Protein AF-A0A966UY37-F1 (afdb_monomer)

Secondary structure (DSSP, 8-state):
---EEEE-TTSPEEEE----HHHHHHHHH-SSPPEEETTTTEEEE-GGGHHHHHHHHGGGSEEPHHHHHHHHHHHS--PPPPPHHHHHHHHTTTSPPTTS----HHHHHHHHHHHTSSS----PPTTS-HHHHHHHHHHHHHHHH-PPEEEE--HHHHHHHHHHHHHTT--EEEEBTTB--

Solvent-accessible surface area (backbone atoms only — not comparable to full-atom values): 10685 Å² total; per-residue (Å²): 125,70,42,32,37,34,64,37,100,84,63,26,37,31,40,36,53,67,96,45,74,68,61,54,53,50,56,70,66,32,55,64,73,53,47,80,40,75,94,78,59,26,38,39,26,54,56,85,18,47,69,47,45,42,74,70,45,40,94,76,33,49,69,36,68,73,36,48,53,55,52,50,56,72,72,48,74,76,73,84,74,70,58,51,70,56,38,51,58,61,34,46,60,85,52,69,40,87,80,70,49,65,67,51,75,66,36,43,51,47,23,52,58,50,59,70,45,98,73,83,84,88,81,72,65,89,88,71,48,64,69,57,28,52,50,43,36,48,49,13,41,39,75,70,62,78,50,86,48,77,46,76,40,59,69,92,46,48,70,56,54,52,52,56,28,52,53,69,76,47,75,73,49,80,36,30,76,90,54,70,132

Nearest PDB structures (foldseek):
  3oiy-assembly1_A  TM=6.637E-01  e=7.774E-01  Thermotoga maritima
  3p4x-assembly1_A  TM=4.244E-01  e=6.464E-01  Thermotoga maritima

Mean predicted aligned error: 6.09 Å

Sequence (181 aa):
MRCLLRLGATGQIEVVSPFDAVTQAQLRAVRPRGQWFTRRRCWQFPFEAAPALLAAVGARFSLEPDLAEWLAWLEQPLPPLPPHRDLVAAAEVHQVLPDGRSLLAHQRVGVRWLLARRGAVLADAMGLGKTLTALMAARAMVRLADCRIVVIAPVGLHAHWQREAAALGLSLELHSWAKLP

Radius of gyration: 22.0 Å; Cα contacts (8 Å, |Δi|>4): 228; chains: 1; bounding box: 51×32×61 Å

pLDDT: mean 92.47, std 6.07, range [62.06, 97.94]

Structure (mmCIF, N/CA/C/O backbone):
data_AF-A0A966UY37-F1
#
_entry.id   AF-A0A966UY37-F1
#
loop_
_atom_site.group_PDB
_atom_site.id
_atom_site.type_symbol
_atom_site.label_atom_id
_atom_site.label_alt_id
_atom_site.label_comp_id
_atom_site.label_asym_id
_atom_site.label_entity_id
_atom_site.label_seq_id
_atom_site.pdbx_PDB_ins_code
_atom_site.Cartn_x
_atom_site.Cartn_y
_atom_site.Cartn_z
_atom_site.occupancy
_atom_site.B_iso_or_equiv
_atom_site.auth_seq_id
_atom_site.auth_comp_id
_atom_site.auth_asym_id
_atom_site.auth_atom_id
_atom_site.pdbx_PDB_model_num
ATOM 1 N N . MET A 1 1 ? 30.479 -1.240 -24.210 1.00 62.06 1 MET A N 1
ATOM 2 C CA . MET A 1 1 ? 29.219 -0.798 -23.563 1.00 62.06 1 MET A CA 1
ATOM 3 C C . MET A 1 1 ? 28.420 -2.040 -23.216 1.00 62.06 1 MET A C 1
ATOM 5 O O . MET A 1 1 ? 28.370 -2.934 -24.049 1.00 62.06 1 MET A O 1
ATOM 9 N N . ARG A 1 2 ? 27.876 -2.136 -21.999 1.00 83.44 2 ARG A N 1
ATOM 10 C CA . ARG A 1 2 ? 27.094 -3.303 -21.560 1.00 83.44 2 ARG A CA 1
ATOM 11 C C . ARG A 1 2 ? 25.612 -3.089 -21.878 1.00 83.44 2 ARG A C 1
ATOM 13 O O . ARG A 1 2 ? 25.135 -1.963 -21.767 1.00 83.44 2 ARG A O 1
ATOM 20 N N . CYS A 1 3 ? 24.930 -4.154 -22.284 1.00 92.62 3 CYS A N 1
ATOM 21 C CA . CYS A 1 3 ? 23.479 -4.183 -22.434 1.00 92.62 3 CYS A CA 1
ATOM 22 C C . CYS A 1 3 ? 22.854 -4.412 -21.054 1.00 92.62 3 CYS A C 1
ATOM 24 O O . CYS A 1 3 ? 23.108 -5.452 -20.446 1.00 92.62 3 CYS A O 1
ATOM 26 N N . LEU A 1 4 ? 22.081 -3.451 -20.551 1.00 94.75 4 LEU A N 1
ATOM 27 C CA . LEU A 1 4 ? 21.449 -3.544 -19.232 1.00 94.75 4 LEU A CA 1
ATOM 28 C C . LEU A 1 4 ? 20.022 -2.992 -19.231 1.00 94.75 4 LEU A C 1
ATOM 30 O O . LEU A 1 4 ? 19.702 -2.073 -19.992 1.00 94.75 4 LEU A O 1
ATOM 34 N N . LEU A 1 5 ? 19.192 -3.548 -18.351 1.00 95.81 5 LEU A N 1
ATOM 35 C CA . LEU A 1 5 ? 17.911 -2.979 -17.945 1.00 95.81 5 LEU A CA 1
ATOM 36 C C . LEU A 1 5 ? 18.021 -2.528 -16.491 1.00 95.81 5 LEU A C 1
ATOM 38 O O . LEU A 1 5 ? 18.539 -3.262 -15.649 1.00 95.81 5 LEU A O 1
ATOM 42 N N . ARG A 1 6 ? 17.484 -1.348 -16.193 1.00 95.12 6 ARG A N 1
ATOM 43 C CA . ARG A 1 6 ? 17.443 -0.805 -14.833 1.00 95.12 6 ARG A CA 1
ATOM 44 C C . ARG A 1 6 ? 16.188 0.006 -14.572 1.00 95.12 6 ARG A C 1
ATOM 46 O O . ARG A 1 6 ? 15.512 0.423 -15.513 1.00 95.12 6 ARG A O 1
ATOM 53 N N . LEU A 1 7 ? 15.907 0.270 -13.303 1.00 94.31 7 LEU A N 1
ATOM 54 C CA . LEU A 1 7 ? 14.820 1.153 -12.904 1.00 94.31 7 LEU A CA 1
ATOM 55 C C . LEU A 1 7 ? 15.305 2.612 -12.915 1.00 94.31 7 LEU A C 1
ATOM 57 O O . LEU A 1 7 ? 16.296 2.970 -12.284 1.00 94.31 7 LEU A O 1
ATOM 61 N N . GLY A 1 8 ? 14.630 3.465 -13.677 1.00 90.50 8 GLY A N 1
ATOM 62 C CA . GLY A 1 8 ? 14.875 4.902 -13.696 1.00 90.50 8 GLY A CA 1
ATOM 63 C C . GLY A 1 8 ? 14.243 5.601 -12.490 1.00 90.50 8 GLY A C 1
ATOM 64 O O . GLY A 1 8 ? 13.287 5.111 -11.898 1.00 90.50 8 GLY A O 1
ATOM 65 N N . ALA A 1 9 ? 14.711 6.813 -12.179 1.00 85.56 9 ALA A N 1
ATOM 66 C CA . ALA A 1 9 ? 14.213 7.612 -11.048 1.00 85.56 9 ALA A CA 1
ATOM 67 C C . ALA A 1 9 ? 12.710 7.959 -11.122 1.00 85.56 9 ALA A C 1
ATOM 69 O O . ALA A 1 9 ? 12.113 8.366 -10.133 1.00 85.56 9 ALA A O 1
ATOM 70 N N . THR A 1 10 ? 12.100 7.826 -12.301 1.00 85.62 10 THR A N 1
ATOM 71 C CA . THR A 1 10 ? 10.666 8.042 -12.541 1.00 85.62 10 THR A CA 1
ATOM 72 C C . THR A 1 10 ? 9.841 6.751 -12.468 1.00 85.62 10 THR A C 1
ATOM 74 O O . THR A 1 10 ? 8.658 6.775 -12.798 1.00 85.62 10 THR A O 1
ATOM 77 N N . GLY A 1 11 ? 10.451 5.616 -12.105 1.00 88.19 11 GLY A N 1
ATOM 78 C CA . GLY A 1 11 ? 9.816 4.292 -12.111 1.00 88.19 11 GLY A CA 1
ATOM 79 C C . GLY A 1 11 ? 9.688 3.659 -13.503 1.00 88.19 11 GLY A C 1
ATOM 80 O O . GLY A 1 11 ? 9.065 2.614 -13.658 1.00 88.19 11 GLY A O 1
ATOM 81 N N . GLN A 1 12 ? 10.260 4.283 -14.537 1.00 94.50 12 GLN A N 1
ATOM 82 C CA . GLN A 1 12 ? 10.326 3.718 -15.887 1.00 94.50 12 GLN A CA 1
ATOM 83 C C . GLN A 1 12 ? 11.498 2.748 -16.021 1.00 94.50 12 GLN A C 1
ATOM 85 O O . GLN A 1 12 ? 12.540 2.935 -15.399 1.00 94.50 12 GLN A O 1
ATOM 90 N N . ILE A 1 13 ? 11.363 1.749 -16.888 1.00 95.94 13 ILE A N 1
ATOM 91 C CA . ILE A 1 13 ? 12.450 0.824 -17.206 1.00 95.94 13 ILE A CA 1
ATOM 92 C C . ILE A 1 13 ? 13.366 1.497 -18.224 1.00 95.94 13 ILE A C 1
ATOM 94 O O . ILE A 1 13 ? 12.940 1.832 -19.331 1.00 95.94 13 ILE A O 1
ATOM 98 N N . GLU A 1 14 ? 14.625 1.701 -17.849 1.00 96.06 14 GLU A N 1
ATOM 99 C CA . GLU A 1 14 ? 15.667 2.200 -18.737 1.00 96.06 14 GLU A CA 1
ATOM 100 C C . GLU A 1 14 ? 16.411 1.028 -19.381 1.00 96.06 14 GLU A C 1
ATOM 102 O O . GLU A 1 14 ? 16.957 0.170 -18.689 1.00 96.06 14 GLU A O 1
ATOM 107 N N . VAL A 1 15 ? 16.470 1.018 -20.712 1.00 96.19 15 VAL A N 1
ATOM 108 C CA . VAL A 1 15 ? 17.218 0.032 -21.500 1.00 96.19 15 VAL A CA 1
ATOM 109 C C . VAL A 1 15 ? 18.432 0.721 -22.110 1.00 96.19 15 VAL A C 1
ATOM 111 O O . VAL A 1 15 ? 18.298 1.584 -22.987 1.00 96.19 15 VAL A O 1
ATOM 114 N N . VAL A 1 16 ? 19.623 0.350 -21.644 1.00 94.56 16 VAL A N 1
ATOM 115 C CA . VAL A 1 16 ? 20.895 0.868 -22.158 1.00 94.56 16 VAL A CA 1
ATOM 116 C C . VAL A 1 16 ? 21.540 -0.210 -23.015 1.00 94.56 16 VAL A C 1
ATOM 118 O O . VAL A 1 16 ? 21.781 -1.324 -22.556 1.00 94.56 16 VAL A O 1
ATOM 121 N N . SER A 1 17 ? 21.837 0.123 -24.265 1.00 92.44 17 SER A N 1
ATOM 122 C CA . SER A 1 17 ? 22.560 -0.753 -25.182 1.00 92.44 17 SER A CA 1
ATOM 123 C C . SER A 1 17 ? 23.436 0.076 -26.122 1.00 92.44 17 SER A C 1
ATOM 125 O O . SER A 1 17 ? 23.099 1.227 -26.417 1.00 92.44 17 SER A O 1
ATOM 127 N N . PRO A 1 18 ? 24.530 -0.493 -26.659 1.00 89.12 18 PRO A N 1
ATOM 128 C CA . PRO A 1 18 ? 25.126 0.034 -27.880 1.00 89.12 18 PRO A CA 1
ATOM 129 C C . PRO A 1 18 ? 24.084 0.084 -29.010 1.00 89.12 18 PRO A C 1
ATOM 131 O O . PRO A 1 18 ? 23.047 -0.590 -28.958 1.00 89.12 18 PRO A O 1
ATOM 134 N N . PHE A 1 19 ? 24.359 0.879 -30.044 1.00 86.81 19 PHE A N 1
ATOM 135 C CA . PHE A 1 19 ? 23.528 0.853 -31.241 1.00 86.81 19 PHE A CA 1
ATOM 136 C C . PHE A 1 19 ? 23.690 -0.494 -31.956 1.00 86.81 19 PHE A C 1
ATOM 138 O O . PHE A 1 19 ? 24.798 -0.882 -32.312 1.00 86.81 19 PHE A O 1
ATOM 145 N N . ASP A 1 20 ? 22.569 -1.173 -32.172 1.00 89.25 20 ASP A N 1
ATOM 146 C CA . ASP A 1 20 ? 22.447 -2.395 -32.960 1.00 89.25 20 ASP A CA 1
ATOM 147 C C . ASP A 1 20 ? 21.073 -2.376 -33.639 1.00 89.25 20 ASP A C 1
ATOM 149 O O . ASP A 1 20 ? 20.051 -2.253 -32.962 1.00 89.25 20 ASP A O 1
ATOM 153 N N . ALA A 1 21 ? 21.035 -2.468 -34.969 1.00 90.38 21 ALA A N 1
ATOM 154 C CA . ALA A 1 21 ? 19.806 -2.287 -35.740 1.00 90.38 21 ALA A CA 1
ATOM 155 C C . ALA A 1 21 ? 18.711 -3.290 -35.341 1.00 90.38 21 ALA A C 1
ATOM 157 O O . ALA A 1 21 ? 17.541 -2.913 -35.248 1.00 90.38 21 ALA A O 1
ATOM 158 N N . VAL A 1 22 ? 19.092 -4.537 -35.038 1.00 91.88 22 VAL A N 1
ATOM 159 C CA . VAL A 1 22 ? 18.158 -5.593 -34.621 1.00 91.88 22 VAL A CA 1
ATOM 160 C C . VAL A 1 22 ? 17.550 -5.260 -33.262 1.00 91.88 22 VAL A C 1
ATOM 162 O O . VAL A 1 22 ? 16.329 -5.225 -33.117 1.00 91.88 22 VAL A O 1
ATOM 165 N N . THR A 1 23 ? 18.388 -4.924 -32.282 1.00 92.00 23 THR A N 1
ATOM 166 C CA . THR A 1 23 ? 17.943 -4.516 -30.945 1.00 92.00 23 THR A CA 1
ATOM 167 C C . THR A 1 23 ? 17.063 -3.267 -31.001 1.00 92.00 23 THR A C 1
ATOM 169 O O . THR A 1 23 ? 16.023 -3.217 -30.351 1.00 92.00 23 THR A O 1
ATOM 172 N N . GLN A 1 24 ? 17.413 -2.270 -31.819 1.00 92.75 24 GLN A N 1
ATOM 173 C CA . GLN A 1 24 ? 16.594 -1.066 -31.986 1.00 92.75 24 GLN A CA 1
ATOM 174 C C . GLN A 1 24 ? 15.224 -1.382 -32.606 1.00 92.75 24 GLN A C 1
ATOM 176 O O . GLN A 1 24 ? 14.219 -0.810 -32.183 1.00 92.75 24 GLN A O 1
ATOM 181 N N . ALA A 1 25 ? 15.159 -2.295 -33.579 1.00 93.31 25 ALA A N 1
ATOM 182 C CA . ALA A 1 25 ? 13.897 -2.741 -34.165 1.00 93.31 25 ALA A CA 1
ATOM 183 C C . ALA A 1 25 ? 13.026 -3.488 -33.140 1.00 93.31 25 ALA A C 1
ATOM 185 O O . ALA A 1 25 ? 11.836 -3.195 -33.018 1.00 93.31 25 ALA A O 1
ATOM 186 N N . GLN A 1 26 ? 13.627 -4.383 -32.348 1.00 94.38 26 GLN A N 1
ATOM 187 C CA . GLN A 1 26 ? 12.942 -5.108 -31.274 1.00 94.38 26 GLN A CA 1
ATOM 188 C C . GLN A 1 26 ? 12.384 -4.155 -30.211 1.00 94.38 26 GLN A C 1
ATOM 190 O O . GLN A 1 26 ? 11.206 -4.237 -29.875 1.00 94.38 26 GLN A O 1
ATOM 195 N N . LEU A 1 27 ? 13.180 -3.188 -29.744 1.00 94.94 27 LEU A N 1
ATOM 196 C CA . LEU A 1 27 ? 12.733 -2.195 -28.760 1.00 94.94 27 LEU A CA 1
ATOM 197 C C . LEU A 1 27 ? 11.594 -1.315 -29.299 1.00 94.94 27 LEU A C 1
ATOM 199 O O . LEU A 1 27 ? 10.645 -1.020 -28.578 1.00 94.94 27 LEU A O 1
ATOM 203 N N . ARG A 1 28 ? 11.614 -0.953 -30.588 1.00 94.81 28 ARG A N 1
ATOM 204 C CA . ARG A 1 28 ? 10.500 -0.227 -31.231 1.00 94.81 28 ARG A CA 1
ATOM 205 C C . ARG A 1 28 ? 9.221 -1.065 -31.348 1.00 94.81 28 ARG A C 1
ATOM 207 O O . ARG A 1 28 ? 8.124 -0.498 -31.428 1.00 94.81 28 ARG A O 1
ATOM 214 N N . ALA A 1 29 ? 9.335 -2.392 -31.374 1.00 95.69 29 ALA A N 1
ATOM 215 C CA . ALA A 1 29 ? 8.200 -3.308 -31.465 1.00 95.69 29 ALA A CA 1
ATOM 216 C C . ALA A 1 29 ? 7.495 -3.532 -30.114 1.00 95.69 29 ALA A C 1
ATOM 218 O O . ALA A 1 29 ? 6.292 -3.786 -30.107 1.00 95.69 29 ALA A O 1
ATOM 219 N N . VAL A 1 30 ? 8.197 -3.361 -28.989 1.00 96.69 30 VAL A N 1
ATOM 220 C CA . VAL A 1 30 ? 7.655 -3.544 -27.630 1.00 96.69 30 VAL A CA 1
ATOM 221 C C . VAL A 1 30 ? 6.439 -2.646 -27.365 1.00 96.69 30 VAL A C 1
ATOM 223 O O . VAL A 1 30 ? 6.364 -1.497 -27.825 1.00 96.69 30 VAL A O 1
ATOM 226 N N . ARG A 1 31 ? 5.461 -3.186 -26.625 1.00 95.88 31 ARG A N 1
ATOM 227 C CA . ARG A 1 31 ? 4.245 -2.489 -26.188 1.00 95.88 31 ARG A CA 1
ATOM 228 C C . ARG A 1 31 ? 4.026 -2.665 -24.672 1.00 95.88 31 ARG A C 1
ATOM 230 O O . ARG A 1 31 ? 4.252 -3.774 -24.197 1.00 95.88 31 ARG A O 1
ATOM 237 N N . PRO A 1 32 ? 3.553 -1.628 -23.946 1.00 96.12 32 PRO A N 1
ATOM 238 C CA . PRO A 1 32 ? 3.362 -0.241 -24.396 1.00 96.12 32 PRO A CA 1
ATOM 239 C C . PRO A 1 32 ? 4.647 0.417 -24.934 1.00 96.12 32 PRO A C 1
ATOM 241 O O . PRO A 1 32 ? 5.757 -0.023 -24.640 1.00 96.12 32 PRO A O 1
ATOM 244 N N . ARG A 1 33 ? 4.499 1.411 -25.824 1.00 95.56 33 ARG A N 1
ATOM 245 C CA . ARG A 1 33 ? 5.640 1.995 -26.555 1.00 95.56 33 ARG A CA 1
ATOM 246 C C . ARG A 1 33 ? 6.596 2.707 -25.598 1.00 95.56 33 ARG A C 1
ATOM 248 O O . ARG A 1 33 ? 6.161 3.503 -24.772 1.00 95.56 33 ARG A O 1
ATOM 255 N N . GLY A 1 34 ? 7.891 2.465 -25.779 1.00 93.81 34 GLY A N 1
ATOM 256 C CA . GLY A 1 34 ? 8.946 3.241 -25.137 1.00 93.81 34 GLY A CA 1
ATOM 257 C C . GLY A 1 34 ? 9.299 4.505 -25.915 1.00 93.81 34 GLY A C 1
ATOM 258 O O . GLY A 1 34 ? 8.963 4.656 -27.092 1.00 93.81 34 GLY A O 1
ATOM 259 N N . GLN A 1 35 ? 10.022 5.398 -25.251 1.00 95.06 35 GLN A N 1
ATOM 260 C CA . GLN A 1 35 ? 10.565 6.632 -25.807 1.00 95.06 35 GLN A CA 1
ATOM 261 C C . GLN A 1 35 ? 12.093 6.622 -25.740 1.00 95.06 35 GLN A C 1
ATOM 263 O O . GLN A 1 35 ? 12.682 6.099 -24.795 1.00 95.06 35 GLN A O 1
ATOM 268 N N . TRP A 1 36 ? 12.751 7.215 -26.732 1.00 94.56 36 TRP A N 1
ATOM 269 C CA . TRP A 1 36 ? 14.197 7.418 -26.681 1.00 94.56 36 TRP A CA 1
ATOM 270 C C . TRP A 1 36 ? 14.527 8.647 -25.832 1.00 94.56 36 TRP A C 1
ATOM 272 O O . TRP A 1 36 ? 14.058 9.749 -26.119 1.00 94.56 36 TRP A O 1
ATOM 282 N N . PHE A 1 37 ? 15.370 8.479 -24.814 1.00 92.25 37 PHE A N 1
ATOM 283 C CA . PHE A 1 37 ? 15.810 9.556 -23.938 1.00 92.25 37 PHE A CA 1
ATOM 284 C C . PHE A 1 37 ? 17.242 9.991 -24.267 1.00 92.25 37 PHE A C 1
ATOM 286 O O . PHE A 1 37 ? 18.230 9.468 -23.747 1.00 92.25 37 PHE A O 1
ATOM 293 N N . THR A 1 38 ? 17.359 11.010 -25.123 1.00 89.44 38 THR A N 1
ATOM 294 C CA . THR A 1 38 ? 18.637 11.471 -25.695 1.00 89.44 38 THR A CA 1
ATOM 295 C C . THR A 1 38 ? 19.681 11.865 -24.648 1.00 89.44 38 THR A C 1
ATOM 297 O O . THR A 1 38 ? 20.859 11.570 -24.836 1.00 89.44 38 THR A O 1
ATOM 300 N N . ARG A 1 39 ? 19.274 12.482 -23.526 1.00 87.88 39 ARG A N 1
ATOM 301 C CA . ARG A 1 39 ? 20.204 12.937 -22.471 1.00 87.88 39 ARG A CA 1
ATOM 302 C C . ARG A 1 39 ? 20.980 11.787 -21.825 1.00 87.88 39 ARG A C 1
ATOM 304 O O . ARG A 1 39 ? 22.150 11.960 -21.507 1.00 87.88 39 ARG A O 1
ATOM 311 N N . ARG A 1 40 ? 20.343 10.624 -21.646 1.00 84.25 40 ARG A N 1
ATOM 312 C CA . ARG A 1 40 ? 20.967 9.411 -21.084 1.00 84.25 40 ARG A CA 1
ATOM 313 C C . ARG A 1 40 ? 21.328 8.371 -22.146 1.00 84.25 40 ARG A C 1
ATOM 315 O O . ARG A 1 40 ? 21.916 7.352 -21.805 1.00 84.25 40 ARG A O 1
ATOM 322 N N . ARG A 1 41 ? 21.009 8.644 -23.419 1.00 90.69 41 ARG A N 1
ATOM 323 C CA . ARG A 1 41 ? 21.217 7.746 -24.568 1.00 90.69 41 ARG A CA 1
ATOM 324 C C . ARG A 1 41 ? 20.657 6.341 -24.310 1.00 90.69 41 ARG A C 1
ATOM 326 O O . ARG A 1 41 ? 21.331 5.344 -24.553 1.00 90.69 41 ARG A O 1
ATOM 333 N N . CYS A 1 42 ? 19.435 6.277 -23.794 1.00 94.00 42 CYS A N 1
ATOM 334 C CA . CYS A 1 42 ? 18.755 5.029 -23.469 1.00 94.00 42 CYS A CA 1
ATOM 335 C C . CYS A 1 42 ? 17.294 5.068 -23.916 1.00 94.00 42 CYS A C 1
ATOM 337 O O . CYS A 1 42 ? 16.730 6.140 -24.144 1.00 94.00 42 CYS A O 1
ATOM 339 N N . TRP A 1 43 ? 16.673 3.897 -24.028 1.00 95.88 43 TRP A N 1
ATOM 340 C CA . TRP A 1 43 ? 15.220 3.816 -24.132 1.00 95.88 43 TRP A CA 1
ATOM 341 C C . TRP A 1 43 ? 14.590 3.841 -22.744 1.00 95.88 43 TRP A C 1
ATOM 343 O O . TRP A 1 43 ? 15.136 3.265 -21.810 1.00 95.88 43 TRP A O 1
ATOM 353 N N . GLN A 1 44 ? 13.426 4.469 -22.633 1.00 96.75 44 GLN A N 1
ATOM 354 C CA . GLN A 1 44 ? 12.585 4.475 -21.445 1.00 96.75 44 GLN A CA 1
ATOM 355 C C . GLN A 1 44 ? 11.235 3.857 -21.777 1.00 96.75 44 GLN A C 1
ATOM 35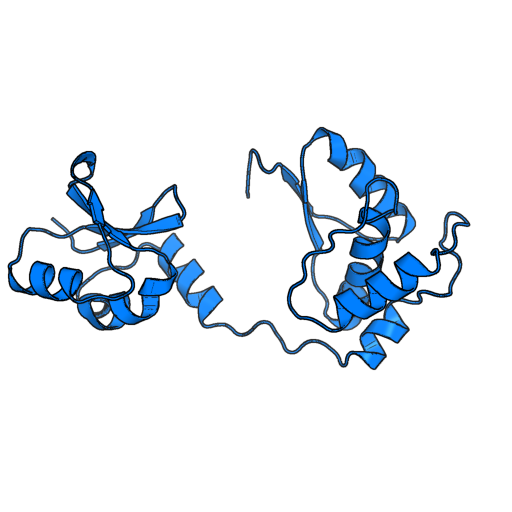7 O O . GLN A 1 44 ? 10.574 4.281 -22.724 1.00 96.75 44 GLN A O 1
ATOM 362 N N . PHE A 1 45 ? 10.817 2.877 -20.988 1.00 96.88 45 PHE A N 1
ATOM 363 C CA . PHE A 1 45 ? 9.531 2.208 -21.129 1.00 96.88 45 PHE A CA 1
ATOM 364 C C . PHE A 1 45 ? 8.717 2.327 -19.839 1.00 96.88 45 PHE A C 1
ATOM 366 O O . PHE A 1 45 ? 9.298 2.345 -18.750 1.00 96.88 45 PHE A O 1
ATOM 373 N N . PRO A 1 46 ? 7.377 2.384 -19.924 1.00 95.81 46 PRO A N 1
ATOM 374 C CA . PRO A 1 46 ? 6.549 2.219 -18.737 1.00 95.81 46 PRO A CA 1
ATOM 375 C C . PRO A 1 46 ? 6.784 0.833 -18.129 1.00 95.81 46 PRO A C 1
ATOM 377 O O . PRO A 1 46 ? 7.036 -0.131 -18.852 1.00 95.81 46 PRO A O 1
ATOM 380 N N . PHE A 1 47 ? 6.673 0.733 -16.805 1.00 92.75 47 PHE A N 1
ATOM 381 C CA . PHE A 1 47 ? 6.926 -0.513 -16.080 1.00 92.75 47 PHE A CA 1
ATOM 382 C C . PHE A 1 47 ? 6.008 -1.666 -16.532 1.00 92.75 47 PHE A C 1
ATOM 384 O O . PHE A 1 47 ? 6.442 -2.808 -16.599 1.00 92.75 47 PHE A O 1
ATOM 391 N N . GLU A 1 48 ? 4.783 -1.359 -16.973 1.00 92.88 48 GLU A N 1
ATOM 392 C CA . GLU A 1 48 ? 3.843 -2.311 -17.593 1.00 92.88 48 GLU A CA 1
ATOM 393 C C . GLU A 1 48 ? 4.439 -3.069 -18.794 1.00 92.88 48 GLU A C 1
ATOM 395 O O . GLU A 1 48 ? 4.090 -4.220 -19.042 1.00 92.88 48 GLU A O 1
ATOM 400 N N . ALA A 1 49 ? 5.372 -2.456 -19.533 1.00 95.06 49 ALA A N 1
ATOM 401 C CA . ALA A 1 49 ? 6.032 -3.099 -20.667 1.00 95.06 49 ALA A CA 1
ATOM 402 C C . ALA A 1 49 ? 7.041 -4.183 -20.247 1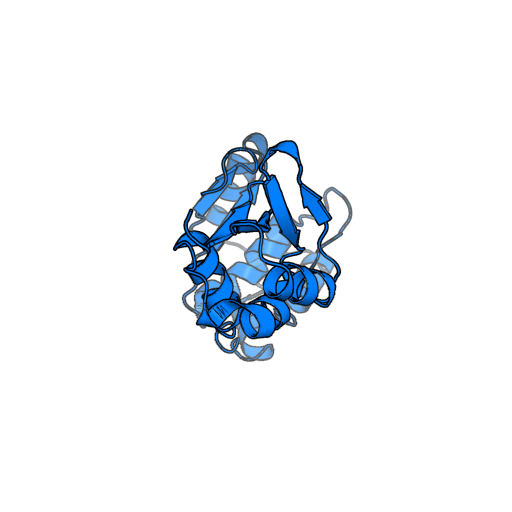.00 95.06 49 ALA A C 1
ATOM 404 O O . ALA A 1 49 ? 7.609 -4.835 -21.124 1.00 95.06 49 ALA A O 1
ATOM 405 N N . ALA A 1 50 ? 7.286 -4.376 -18.944 1.00 93.50 50 ALA A N 1
ATOM 406 C CA . ALA A 1 50 ? 8.270 -5.317 -18.415 1.00 93.50 50 ALA A CA 1
ATOM 407 C C . ALA A 1 50 ? 8.200 -6.717 -19.050 1.00 93.50 50 ALA A C 1
ATOM 409 O O . ALA A 1 50 ? 9.229 -7.155 -19.567 1.00 93.50 50 ALA A O 1
ATOM 410 N N . PRO A 1 51 ? 7.042 -7.408 -19.120 1.00 93.06 51 PRO A N 1
ATOM 411 C CA . PRO A 1 51 ? 7.006 -8.766 -19.664 1.00 93.06 51 PRO A CA 1
ATOM 412 C C . PRO A 1 51 ? 7.402 -8.805 -21.146 1.00 93.06 51 PRO A C 1
ATOM 414 O O . PRO A 1 51 ? 8.189 -9.651 -21.570 1.00 93.06 51 PRO A O 1
ATOM 417 N N . ALA A 1 52 ? 6.916 -7.840 -21.934 1.00 95.06 52 ALA A N 1
ATOM 418 C CA . ALA A 1 52 ? 7.238 -7.729 -23.355 1.00 95.06 52 ALA A CA 1
ATOM 419 C C . ALA A 1 52 ? 8.714 -7.360 -23.590 1.00 95.06 52 ALA A C 1
ATOM 421 O O . ALA A 1 52 ? 9.336 -7.863 -24.526 1.00 95.06 52 ALA A O 1
ATOM 422 N N . LEU A 1 53 ? 9.293 -6.512 -22.733 1.00 94.88 53 LEU A N 1
ATOM 423 C CA . LEU A 1 53 ? 10.718 -6.175 -22.761 1.00 94.88 53 LEU A CA 1
ATOM 424 C C . LEU A 1 53 ? 11.589 -7.388 -22.457 1.00 94.88 53 LEU A C 1
ATOM 426 O O . LEU A 1 53 ? 12.527 -7.668 -23.203 1.00 94.88 53 LEU A O 1
ATOM 430 N N . LEU A 1 54 ? 11.277 -8.119 -21.387 1.00 93.62 54 LEU A N 1
ATOM 431 C CA . LEU A 1 54 ? 12.025 -9.309 -20.990 1.00 93.62 54 LEU A CA 1
ATOM 432 C C . LEU A 1 54 ? 11.962 -10.386 -22.078 1.00 93.62 54 LEU A C 1
ATOM 434 O O . LEU A 1 54 ? 12.993 -10.961 -22.417 1.00 93.62 54 LEU A O 1
ATOM 438 N N . ALA A 1 55 ? 10.803 -10.581 -22.710 1.00 94.06 55 ALA A N 1
ATOM 439 C CA . ALA A 1 55 ? 10.672 -11.484 -23.851 1.00 94.06 55 ALA A CA 1
ATOM 440 C C . ALA A 1 55 ? 11.504 -11.032 -25.069 1.00 94.06 55 ALA A C 1
ATOM 442 O O . ALA A 1 55 ? 12.112 -11.857 -25.748 1.00 94.06 55 ALA A O 1
ATOM 443 N N . ALA A 1 56 ? 11.557 -9.725 -25.351 1.00 94.06 56 ALA A N 1
ATOM 444 C CA . ALA A 1 56 ? 12.259 -9.191 -26.519 1.00 94.06 56 ALA A CA 1
ATOM 445 C C . ALA A 1 56 ? 13.790 -9.154 -26.355 1.00 94.06 56 ALA A C 1
ATOM 447 O O . ALA A 1 56 ? 14.533 -9.381 -27.317 1.00 94.06 56 ALA A O 1
ATOM 448 N N . VAL A 1 57 ? 14.282 -8.809 -25.161 1.00 93.50 57 VAL A N 1
ATOM 449 C CA . VAL A 1 57 ? 15.710 -8.529 -24.936 1.00 93.50 57 VAL A CA 1
ATOM 450 C C . VAL A 1 57 ? 16.298 -9.152 -23.666 1.00 93.50 57 VAL A C 1
ATOM 452 O O . VAL A 1 57 ? 17.521 -9.183 -23.542 1.00 93.50 57 VAL A O 1
ATOM 455 N N . GLY A 1 58 ? 15.485 -9.698 -22.759 1.00 87.88 58 GLY A N 1
ATOM 456 C CA . GLY A 1 58 ? 15.911 -10.150 -21.426 1.00 87.88 58 GLY A CA 1
ATOM 457 C C . GLY A 1 58 ? 17.023 -11.201 -21.433 1.00 87.88 58 GLY A C 1
ATOM 458 O O . GLY A 1 58 ? 17.936 -11.118 -20.623 1.00 87.88 58 GLY A O 1
ATOM 459 N N . ALA A 1 59 ? 17.041 -12.119 -22.404 1.00 90.88 59 ALA A N 1
ATOM 460 C CA . ALA A 1 59 ? 18.096 -13.137 -22.510 1.00 90.88 59 ALA A CA 1
ATOM 461 C C . ALA A 1 59 ? 19.497 -12.571 -22.824 1.00 90.88 59 ALA A C 1
ATOM 463 O O . ALA A 1 59 ? 20.500 -13.248 -22.618 1.00 90.88 59 ALA A O 1
ATOM 464 N N . ARG A 1 60 ? 19.583 -11.345 -23.363 1.00 92.19 60 ARG A N 1
ATOM 465 C CA . ARG A 1 60 ? 20.845 -10.720 -23.806 1.00 92.19 60 ARG A CA 1
ATOM 466 C C . ARG A 1 60 ? 21.298 -9.566 -22.917 1.00 92.19 60 ARG A C 1
ATOM 468 O O . ARG A 1 60 ? 22.380 -9.022 -23.137 1.00 92.19 60 ARG A O 1
ATOM 475 N N . PHE A 1 61 ? 20.464 -9.139 -21.979 1.00 94.25 61 PHE A N 1
ATOM 476 C CA . PHE A 1 61 ? 20.712 -7.954 -21.176 1.00 94.25 61 PHE A CA 1
ATOM 477 C C . PHE A 1 61 ? 20.775 -8.323 -19.699 1.00 94.25 61 PHE A C 1
ATOM 479 O O . PHE A 1 61 ? 19.963 -9.100 -19.207 1.00 94.25 61 PHE A O 1
ATOM 486 N N . SER A 1 62 ? 21.715 -7.721 -18.976 1.00 94.31 62 SER A N 1
ATOM 487 C CA . SER A 1 62 ? 21.777 -7.865 -17.523 1.00 94.31 62 SER A CA 1
ATOM 488 C C . SER A 1 62 ? 20.706 -7.006 -16.851 1.00 94.31 62 SER A C 1
ATOM 490 O O . SER A 1 62 ? 20.528 -5.842 -17.208 1.00 94.31 62 SER A O 1
ATOM 492 N N . LEU A 1 63 ? 20.014 -7.566 -15.865 1.00 94.62 63 LEU A N 1
ATOM 493 C CA . LEU A 1 63 ? 19.082 -6.835 -15.010 1.00 94.62 63 LEU A CA 1
ATOM 494 C C . LEU A 1 63 ? 19.845 -6.253 -13.821 1.00 94.62 63 LEU A C 1
ATOM 496 O O . LEU A 1 63 ? 20.559 -6.984 -13.133 1.00 94.62 63 LEU A O 1
ATOM 500 N N . GLU A 1 64 ? 19.714 -4.950 -13.582 1.00 95.12 64 GLU A N 1
ATOM 501 C CA . GLU A 1 64 ? 20.188 -4.367 -12.325 1.00 95.12 64 GLU A CA 1
ATOM 502 C C . GLU A 1 64 ? 19.350 -4.894 -11.140 1.00 95.12 64 GLU A C 1
ATOM 504 O O . GLU A 1 64 ? 18.148 -5.129 -11.318 1.00 95.12 64 GLU A O 1
ATOM 509 N N . PRO A 1 65 ? 19.958 -5.081 -9.948 1.00 93.31 65 PRO A N 1
ATOM 510 C CA . PRO A 1 65 ? 19.304 -5.718 -8.801 1.00 93.31 65 PRO A CA 1
ATOM 511 C C . PRO A 1 65 ? 17.950 -5.104 -8.437 1.00 93.31 65 PRO A C 1
ATOM 513 O O . PRO A 1 65 ? 16.975 -5.838 -8.308 1.00 93.31 65 PRO A O 1
ATOM 516 N N . ASP A 1 66 ? 17.868 -3.774 -8.379 1.00 91.00 66 ASP A N 1
ATOM 517 C CA . ASP A 1 66 ? 16.642 -3.053 -8.024 1.00 91.00 66 ASP A CA 1
ATOM 518 C C . ASP A 1 66 ? 15.489 -3.393 -8.981 1.00 91.00 66 ASP A C 1
ATOM 520 O O . ASP A 1 66 ? 14.362 -3.644 -8.563 1.00 91.00 66 ASP A O 1
ATOM 524 N N . LEU A 1 67 ? 15.761 -3.450 -10.290 1.00 93.25 67 LEU A N 1
ATOM 525 C CA . LEU A 1 67 ? 14.740 -3.822 -11.268 1.00 93.25 67 LEU A CA 1
ATOM 526 C C . LEU A 1 67 ? 14.355 -5.299 -11.134 1.00 93.25 67 LEU A C 1
ATOM 528 O O . LEU A 1 67 ? 13.178 -5.629 -11.250 1.00 93.25 67 LEU A O 1
ATOM 532 N N . ALA A 1 68 ? 15.327 -6.183 -10.900 1.00 91.75 68 ALA A N 1
ATOM 533 C CA . ALA A 1 68 ? 15.063 -7.607 -10.719 1.00 91.75 68 ALA A CA 1
ATOM 534 C C . ALA A 1 68 ? 14.151 -7.873 -9.509 1.00 91.75 68 ALA A C 1
ATOM 536 O O . ALA A 1 68 ? 13.228 -8.678 -9.616 1.00 91.75 68 ALA A O 1
ATOM 537 N N . GLU A 1 69 ? 14.357 -7.165 -8.396 1.00 89.69 69 GLU A N 1
ATOM 538 C CA . GLU A 1 69 ? 13.508 -7.258 -7.203 1.00 89.69 69 GLU A CA 1
ATOM 539 C C . GLU A 1 69 ? 12.067 -6.823 -7.499 1.00 89.69 69 GLU A C 1
ATOM 541 O O . GLU A 1 69 ? 11.119 -7.553 -7.210 1.00 89.69 69 GLU A O 1
ATOM 546 N N . TRP A 1 70 ? 11.895 -5.687 -8.178 1.00 89.00 70 TRP A N 1
ATOM 547 C CA . TRP A 1 70 ? 10.576 -5.202 -8.589 1.00 89.00 70 TRP A CA 1
ATOM 548 C C . TRP A 1 70 ? 9.839 -6.170 -9.524 1.00 89.00 70 TRP A C 1
ATOM 550 O O . TRP A 1 70 ? 8.627 -6.351 -9.399 1.00 89.00 70 TRP A O 1
ATOM 560 N N . LEU A 1 71 ? 10.549 -6.798 -10.463 1.00 90.12 71 LEU A N 1
ATOM 561 C CA . LEU A 1 71 ? 9.973 -7.812 -11.350 1.00 90.12 71 LEU A CA 1
ATOM 562 C C . LEU A 1 71 ? 9.580 -9.074 -10.576 1.00 90.12 71 LEU A C 1
ATOM 564 O O . LEU A 1 71 ? 8.486 -9.596 -10.780 1.00 90.12 71 LEU A O 1
ATOM 568 N N . ALA A 1 72 ? 10.420 -9.516 -9.639 1.00 87.81 72 ALA A N 1
ATOM 569 C CA . ALA A 1 72 ? 10.099 -10.643 -8.772 1.00 87.81 72 ALA A CA 1
ATOM 570 C C . ALA A 1 72 ? 8.841 -10.368 -7.930 1.00 87.81 72 ALA A C 1
ATOM 572 O O . ALA A 1 72 ? 8.001 -11.252 -7.785 1.00 87.81 72 ALA A O 1
ATOM 573 N N . TRP A 1 73 ? 8.655 -9.143 -7.429 1.00 83.50 73 TRP A N 1
ATOM 574 C CA . TRP A 1 73 ? 7.431 -8.759 -6.717 1.00 83.50 73 TRP A CA 1
ATOM 575 C C . TRP A 1 73 ? 6.179 -8.749 -7.597 1.00 83.50 73 TRP A C 1
ATOM 577 O O . TRP A 1 73 ? 5.097 -9.029 -7.089 1.00 83.50 73 TRP A O 1
ATOM 587 N N . LEU A 1 74 ? 6.293 -8.456 -8.897 1.00 80.00 74 LEU A N 1
ATOM 588 C CA . LEU A 1 74 ? 5.159 -8.590 -9.820 1.00 80.00 74 LEU A CA 1
ATOM 589 C C . LEU A 1 74 ? 4.751 -10.050 -10.028 1.00 80.00 74 LEU A C 1
ATOM 591 O O . LEU A 1 74 ? 3.566 -10.345 -10.182 1.00 80.00 74 LEU A O 1
ATOM 595 N N . GLU A 1 75 ? 5.733 -10.947 -10.077 1.00 77.25 75 GLU A N 1
ATOM 596 C CA . GLU A 1 75 ? 5.512 -12.374 -10.314 1.00 77.25 75 GLU A CA 1
ATOM 597 C C . GLU A 1 75 ? 5.074 -13.118 -9.046 1.00 77.25 75 GLU A C 1
ATOM 599 O O . GLU A 1 75 ? 4.425 -14.162 -9.137 1.00 77.25 75 GLU A O 1
ATOM 604 N N . GLN A 1 76 ? 5.378 -12.579 -7.861 1.00 73.44 76 GLN A N 1
ATOM 605 C CA . GLN A 1 76 ? 4.947 -13.139 -6.585 1.00 73.44 76 GLN A CA 1
ATOM 606 C C . GLN A 1 76 ? 3.500 -12.732 -6.276 1.00 73.44 76 GLN A C 1
ATOM 608 O O . GLN A 1 76 ? 3.234 -11.568 -5.959 1.00 73.44 76 GLN A O 1
ATOM 613 N N . PRO A 1 77 ? 2.529 -13.666 -6.303 1.00 68.38 77 PRO A N 1
ATOM 614 C CA . PRO A 1 77 ? 1.191 -13.337 -5.851 1.00 68.38 77 PRO A CA 1
ATOM 615 C C . PRO A 1 77 ? 1.255 -12.970 -4.368 1.00 68.38 77 PRO A C 1
ATOM 617 O O . PRO A 1 77 ? 1.824 -13.712 -3.566 1.00 68.38 77 PRO A O 1
ATOM 620 N N . LEU A 1 78 ? 0.618 -11.852 -3.993 1.00 69.75 78 LEU A N 1
ATOM 621 C CA . LEU A 1 78 ? 0.322 -11.577 -2.586 1.00 69.75 78 LEU A CA 1
ATOM 622 C C . LEU A 1 78 ? -0.244 -12.857 -1.956 1.00 69.75 78 LEU A C 1
ATOM 624 O O . LEU A 1 78 ? -1.121 -13.475 -2.591 1.00 69.75 78 LEU A O 1
ATOM 628 N N . PRO A 1 79 ? 0.219 -13.239 -0.748 1.00 76.19 79 PRO A N 1
ATOM 629 C CA . PRO A 1 79 ? -0.263 -14.439 -0.085 1.00 76.19 79 PRO A CA 1
ATOM 630 C C . PRO A 1 79 ? -1.796 -14.428 -0.059 1.00 76.19 79 PRO A C 1
ATOM 632 O O . PRO A 1 79 ? -2.406 -13.348 -0.018 1.00 76.19 79 PRO A O 1
ATOM 635 N N . PRO A 1 80 ? -2.445 -15.602 -0.154 1.00 81.25 80 PRO A N 1
ATOM 636 C CA . PRO A 1 80 ? -3.895 -15.657 -0.131 1.00 81.25 80 PRO A CA 1
ATOM 637 C C . PRO A 1 80 ? -4.392 -14.953 1.131 1.00 81.25 80 PRO A C 1
ATOM 639 O O . PRO A 1 80 ? -3.963 -15.264 2.240 1.00 81.25 80 PRO A O 1
ATOM 642 N N . LEU A 1 81 ? -5.274 -13.971 0.944 1.00 85.56 81 LEU A N 1
ATOM 643 C CA . LEU A 1 81 ? -5.880 -13.281 2.071 1.00 85.56 81 LEU A CA 1
ATOM 644 C C . LEU A 1 81 ? -6.727 -14.281 2.868 1.00 85.56 81 LEU A C 1
ATOM 646 O O . LEU A 1 81 ? -7.392 -15.125 2.251 1.00 85.56 81 LEU A O 1
ATOM 650 N N . PRO A 1 82 ? -6.763 -14.167 4.207 1.00 92.12 82 PRO A N 1
ATOM 651 C CA . PRO A 1 82 ? -7.723 -14.913 5.004 1.00 92.12 82 PRO A CA 1
ATOM 652 C C . PRO A 1 82 ? -9.156 -14.668 4.496 1.00 92.12 82 PRO A C 1
ATOM 654 O O . PRO A 1 82 ? -9.437 -13.601 3.932 1.00 92.12 82 PRO A O 1
ATOM 657 N N . PRO A 1 83 ? -10.087 -15.623 4.676 1.00 94.25 83 PRO A N 1
ATOM 658 C CA . PRO A 1 83 ? -11.461 -15.458 4.219 1.00 94.25 83 PRO A CA 1
ATOM 659 C C . PRO A 1 83 ? -12.084 -14.156 4.738 1.00 94.25 83 PRO A C 1
ATOM 661 O O . PRO A 1 83 ? -11.945 -13.807 5.910 1.00 94.25 83 PRO A O 1
ATOM 664 N N . HIS A 1 84 ? -12.822 -13.448 3.876 1.00 94.88 84 HIS A N 1
ATOM 665 C CA . HIS A 1 84 ? -13.400 -12.132 4.201 1.00 94.88 84 HIS A CA 1
ATOM 666 C C . HIS A 1 84 ? -14.206 -12.131 5.503 1.00 94.88 84 HIS A C 1
ATOM 668 O O . HIS A 1 84 ? -14.080 -11.211 6.309 1.00 94.88 84 HIS A O 1
ATOM 674 N N . ARG A 1 85 ? -14.996 -13.184 5.737 1.00 95.75 85 ARG A N 1
ATOM 675 C CA . ARG A 1 85 ? -15.794 -13.332 6.961 1.00 95.75 85 ARG A CA 1
ATOM 676 C C . ARG A 1 85 ? -14.920 -13.340 8.225 1.00 95.75 85 ARG A C 1
ATOM 678 O O . ARG A 1 85 ? -15.296 -12.727 9.220 1.00 95.75 85 ARG A O 1
ATOM 685 N N . ASP A 1 86 ? -13.754 -13.983 8.159 1.00 96.81 86 ASP A N 1
ATOM 686 C CA . ASP A 1 86 ? -12.842 -14.142 9.290 1.00 96.81 86 ASP A CA 1
ATOM 687 C C . ASP A 1 86 ? -12.136 -12.806 9.554 1.00 96.81 86 ASP A C 1
ATOM 689 O O . ASP A 1 86 ? -12.064 -12.356 10.695 1.00 96.81 86 ASP A O 1
ATOM 693 N N . LEU A 1 87 ? -11.737 -12.096 8.489 1.00 95.75 87 LEU A N 1
ATOM 694 C CA . LEU A 1 87 ? -11.215 -10.728 8.576 1.00 95.75 87 LEU A CA 1
ATOM 695 C C . LEU A 1 87 ? -12.225 -9.762 9.209 1.00 95.75 87 LEU A C 1
ATOM 697 O O . LEU A 1 87 ? -11.868 -8.981 10.088 1.00 95.75 87 LEU A O 1
ATOM 701 N N . VAL A 1 88 ? -13.494 -9.803 8.794 1.00 95.75 88 VAL A N 1
ATOM 702 C CA . VAL A 1 88 ? -14.539 -8.932 9.361 1.00 95.75 88 VAL A CA 1
ATOM 703 C C . VAL A 1 88 ? -14.790 -9.248 10.835 1.00 95.75 88 VAL A C 1
ATOM 705 O O . VAL A 1 88 ? -14.967 -8.318 11.625 1.00 95.75 88 VAL A O 1
ATOM 708 N N . ALA A 1 89 ? -14.774 -10.527 11.217 1.00 96.00 89 ALA A N 1
ATOM 709 C CA . ALA A 1 89 ? -14.886 -10.937 12.613 1.00 96.00 89 ALA A CA 1
ATOM 710 C C . ALA A 1 89 ? -13.688 -10.435 13.438 1.00 96.00 89 ALA A C 1
ATOM 712 O O . ALA A 1 89 ? -13.881 -9.768 14.453 1.00 96.00 89 ALA A O 1
ATOM 713 N N . ALA A 1 90 ? -12.462 -10.651 12.952 1.00 95.62 90 ALA A N 1
ATOM 714 C CA . ALA A 1 90 ? -11.229 -10.217 13.610 1.00 95.62 90 ALA A CA 1
ATOM 715 C C . ALA A 1 90 ? -11.062 -8.691 13.674 1.00 95.62 90 ALA A C 1
ATOM 717 O O . ALA A 1 90 ? -10.315 -8.188 14.517 1.00 95.62 90 ALA A O 1
ATOM 718 N N . ALA A 1 91 ? -11.751 -7.939 12.810 1.00 94.38 91 ALA A N 1
ATOM 719 C CA . ALA A 1 91 ? -11.789 -6.484 12.874 1.00 94.38 91 ALA A CA 1
ATOM 720 C C . ALA A 1 91 ? -12.578 -5.968 14.086 1.00 94.38 91 ALA A C 1
ATOM 722 O O . ALA A 1 91 ? -12.331 -4.841 14.506 1.00 94.38 91 ALA A O 1
ATOM 723 N N . GLU A 1 92 ? -13.506 -6.752 14.650 1.00 94.38 92 GLU A N 1
ATOM 724 C CA . GLU A 1 92 ? -14.289 -6.400 15.847 1.00 94.38 92 GLU A CA 1
ATOM 725 C C . GLU A 1 92 ? -14.960 -5.014 15.754 1.00 94.38 92 GLU A C 1
ATOM 727 O O . GLU A 1 92 ? -14.969 -4.231 16.700 1.00 94.38 92 GLU A O 1
ATOM 732 N N . VAL A 1 93 ? -15.535 -4.682 14.592 1.00 94.62 93 VAL A N 1
ATOM 733 C CA . VAL A 1 93 ? -16.019 -3.320 14.265 1.00 94.62 93 VAL A CA 1
ATOM 734 C C . VAL A 1 93 ? -17.175 -2.801 15.136 1.00 94.62 93 VAL A C 1
ATOM 736 O O . VAL A 1 93 ? -17.587 -1.652 14.985 1.00 94.62 93 VAL A O 1
ATOM 739 N N . HIS A 1 94 ? -17.727 -3.646 16.006 1.00 95.19 94 HIS A N 1
ATOM 740 C CA . HIS A 1 94 ? -18.807 -3.315 16.936 1.00 95.19 94 HIS A CA 1
ATOM 741 C C . HIS A 1 94 ? -18.336 -3.170 18.390 1.00 95.19 94 HIS A C 1
ATOM 743 O O . HIS A 1 94 ? -19.137 -2.771 19.231 1.00 95.19 94 HIS A O 1
ATOM 749 N N . GLN A 1 95 ? -17.073 -3.484 18.694 1.00 93.00 95 GLN A N 1
ATOM 750 C CA . GLN A 1 95 ? -16.530 -3.334 20.042 1.00 93.00 95 GLN A CA 1
ATOM 751 C C . GLN A 1 95 ? -16.145 -1.880 20.331 1.00 93.00 95 GLN A C 1
ATOM 753 O O . GLN A 1 95 ? -15.761 -1.126 19.432 1.00 93.00 95 GLN A O 1
ATOM 758 N N . VAL A 1 96 ? -16.236 -1.507 21.608 1.00 94.25 96 VAL A N 1
ATOM 759 C CA . VAL A 1 96 ? -15.702 -0.241 22.117 1.00 94.25 96 VAL A CA 1
ATOM 760 C C . VAL A 1 96 ? -14.177 -0.335 22.122 1.00 94.25 96 VAL A C 1
ATOM 762 O O . VAL A 1 96 ? -13.608 -1.331 22.565 1.00 94.25 96 VAL A O 1
ATOM 765 N N . LEU A 1 97 ? -13.517 0.686 21.588 1.00 92.56 97 LEU A N 1
ATOM 766 C CA . LEU A 1 97 ? -12.065 0.777 21.553 1.00 92.56 97 LEU A CA 1
ATOM 767 C C . LEU A 1 97 ? -11.503 1.023 22.967 1.00 92.56 97 LEU A C 1
ATOM 769 O O . LEU A 1 97 ? -12.208 1.574 23.813 1.00 92.56 97 LEU A O 1
ATOM 773 N N . PRO A 1 98 ? -10.231 0.673 23.234 1.00 88.88 98 PRO A N 1
ATOM 774 C CA . PRO A 1 98 ? -9.583 0.900 24.532 1.00 88.88 98 PRO A CA 1
ATOM 775 C C . PRO A 1 98 ? -9.648 2.343 25.052 1.00 88.88 98 PRO A C 1
ATOM 777 O O . PRO A 1 98 ? -9.615 2.568 26.257 1.00 88.88 98 PRO A O 1
ATOM 780 N N . ASP A 1 99 ? -9.758 3.321 24.155 1.00 89.12 99 ASP A N 1
ATOM 781 C CA . ASP A 1 99 ? -9.897 4.742 24.485 1.00 89.12 99 ASP A CA 1
ATOM 782 C C . ASP A 1 99 ? -11.358 5.198 24.688 1.00 89.12 99 ASP A C 1
ATOM 784 O O . ASP A 1 99 ? -11.634 6.393 24.789 1.00 89.12 99 ASP A O 1
ATOM 788 N N . GLY A 1 100 ? -12.306 4.257 24.727 1.00 92.94 100 GLY A N 1
ATOM 789 C CA . GLY A 1 100 ? -13.734 4.495 24.937 1.00 92.94 100 GLY A CA 1
ATOM 790 C C . GLY A 1 100 ? -14.521 4.862 23.676 1.00 92.94 100 GLY A C 1
ATOM 791 O O . GLY A 1 100 ? -15.748 4.971 23.735 1.00 92.94 100 GLY A O 1
ATOM 792 N N . ARG A 1 101 ? -13.871 5.041 22.517 1.00 94.44 101 ARG A N 1
ATOM 793 C CA . ARG A 1 101 ? -14.574 5.374 21.268 1.00 94.44 101 ARG A CA 1
ATOM 794 C C . ARG A 1 101 ? -15.294 4.157 20.691 1.00 94.44 101 ARG A C 1
ATOM 796 O O . ARG A 1 101 ? -14.854 3.021 20.818 1.00 94.44 101 ARG A O 1
ATOM 803 N N . SER A 1 102 ? -16.389 4.401 19.979 1.00 96.06 102 SER A N 1
ATOM 804 C CA . SER A 1 102 ? -17.052 3.400 19.134 1.00 96.06 102 SER A CA 1
ATOM 805 C C . SER A 1 102 ? -16.986 3.836 17.677 1.00 96.06 102 SER A C 1
ATOM 807 O O . SER A 1 102 ? -17.131 5.023 17.381 1.00 96.06 102 SER A O 1
ATOM 809 N N . LEU A 1 103 ? -16.803 2.887 16.754 1.00 96.94 103 LEU A N 1
ATOM 810 C CA . LEU A 1 103 ? -16.829 3.201 15.325 1.00 96.94 103 LEU A CA 1
ATOM 811 C C . LEU A 1 103 ? -18.198 3.750 14.922 1.00 96.94 103 LEU A C 1
ATOM 813 O O . LEU A 1 103 ? -19.235 3.212 15.313 1.00 96.94 103 LEU A O 1
ATOM 817 N N . LEU A 1 104 ? -18.203 4.759 14.056 1.00 97.12 104 LEU A N 1
ATOM 818 C CA . LEU A 1 104 ? -19.414 5.275 13.422 1.00 97.12 104 LEU A CA 1
ATOM 819 C C . LEU A 1 104 ? -19.940 4.293 12.363 1.00 97.12 104 LEU A C 1
ATOM 821 O O . LEU A 1 104 ? -19.210 3.439 11.855 1.00 97.12 104 LEU A O 1
ATOM 825 N N . ALA A 1 105 ? -21.220 4.409 12.000 1.00 97.44 105 ALA A N 1
ATOM 826 C CA . ALA A 1 105 ? -21.859 3.482 11.062 1.00 97.44 105 ALA A CA 1
ATOM 827 C C . ALA A 1 105 ? -21.143 3.414 9.703 1.00 97.44 105 ALA A C 1
ATOM 829 O O . ALA A 1 105 ? -20.899 2.316 9.197 1.00 97.44 105 ALA A O 1
ATOM 830 N N . HIS A 1 106 ? -20.744 4.565 9.151 1.00 97.31 106 HIS A N 1
ATOM 831 C CA . HIS A 1 106 ? -20.004 4.629 7.889 1.00 97.31 106 HIS A CA 1
ATOM 832 C C . HIS A 1 106 ? -18.602 4.030 8.010 1.00 97.31 106 HIS A C 1
ATOM 834 O O . HIS A 1 106 ? -18.164 3.348 7.092 1.00 97.31 106 HIS A O 1
ATOM 840 N N . GLN A 1 107 ? -17.932 4.185 9.157 1.00 97.88 107 GLN A N 1
ATOM 841 C CA . GLN A 1 107 ? -16.615 3.583 9.393 1.00 97.88 107 GLN A CA 1
ATOM 842 C C . GLN A 1 107 ? -16.709 2.058 9.410 1.00 97.88 107 GLN A C 1
ATOM 844 O O . GLN A 1 107 ? -15.902 1.389 8.773 1.00 97.88 107 GLN A O 1
ATOM 849 N N . ARG A 1 108 ? -17.737 1.486 10.055 1.00 97.94 108 ARG A N 1
ATOM 850 C CA . ARG A 1 108 ? -17.968 0.029 10.038 1.00 97.94 108 ARG A CA 1
ATOM 851 C C . ARG A 1 108 ? -18.182 -0.502 8.621 1.00 97.94 108 ARG A C 1
ATOM 853 O O . ARG A 1 108 ? -17.676 -1.568 8.276 1.00 97.94 108 ARG A O 1
ATOM 860 N N . VAL A 1 109 ? -18.935 0.232 7.798 1.00 97.56 109 VAL A N 1
ATOM 861 C CA . VAL A 1 109 ? -19.120 -0.101 6.376 1.00 97.56 109 VAL A CA 1
ATOM 862 C C . VAL A 1 109 ? -17.794 0.011 5.623 1.00 97.56 109 VAL A C 1
ATOM 864 O O . VAL A 1 109 ? -17.438 -0.924 4.910 1.00 97.56 109 VAL A O 1
ATOM 867 N N . GLY A 1 110 ? -17.039 1.090 5.840 1.00 97.81 110 GLY A N 1
ATOM 868 C CA . GLY A 1 110 ? -15.728 1.316 5.236 1.00 97.81 110 GLY A CA 1
ATOM 869 C C . GLY A 1 110 ? -14.735 0.198 5.549 1.00 97.81 110 GLY A C 1
ATOM 870 O O . GLY A 1 110 ? -14.128 -0.343 4.632 1.00 97.81 110 GLY A O 1
ATOM 871 N N . VAL A 1 111 ? -14.639 -0.237 6.810 1.00 97.94 111 VAL A N 1
ATOM 872 C CA . VAL A 1 111 ? -13.775 -1.361 7.214 1.00 97.94 111 VAL A CA 1
ATOM 873 C C . VAL A 1 111 ? -14.152 -2.639 6.463 1.00 97.94 111 VAL A C 1
ATOM 875 O O . VAL A 1 111 ? -13.294 -3.270 5.850 1.00 97.94 111 VAL A O 1
ATOM 878 N N . ARG A 1 112 ? -15.441 -3.005 6.443 1.00 97.06 112 ARG A N 1
ATOM 879 C CA . ARG A 1 112 ? -15.911 -4.199 5.715 1.00 97.06 112 ARG A CA 1
ATOM 880 C C . ARG A 1 112 ? -15.625 -4.120 4.217 1.00 97.06 112 ARG A C 1
ATOM 882 O O . ARG A 1 112 ? -15.306 -5.139 3.607 1.00 97.06 112 ARG A O 1
ATOM 889 N N . TRP A 1 113 ? -15.758 -2.928 3.637 1.00 96.75 113 TRP A N 1
ATOM 890 C CA . TRP A 1 113 ? -15.501 -2.674 2.223 1.00 96.75 113 TRP A CA 1
ATOM 891 C C . TRP A 1 113 ? -14.010 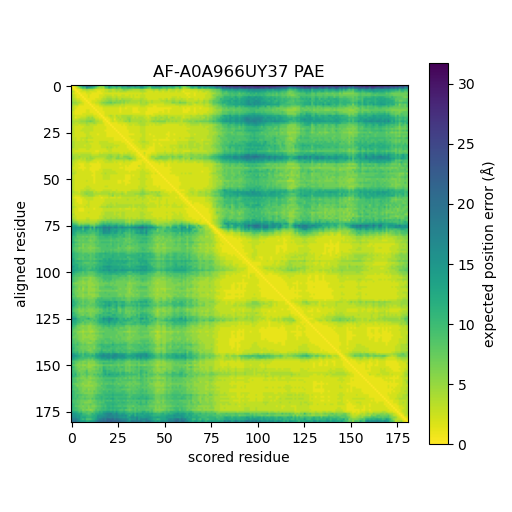-2.773 1.877 1.00 96.75 113 TRP A C 1
ATOM 893 O O . TRP A 1 113 ? -13.676 -3.361 0.846 1.00 96.75 113 TRP A O 1
ATOM 903 N N . LEU A 1 114 ? -13.127 -2.265 2.745 1.00 96.94 114 LEU A N 1
ATOM 904 C CA . LEU A 1 114 ? -11.674 -2.391 2.604 1.00 96.94 114 LEU A CA 1
ATOM 905 C C . LEU A 1 114 ? -11.233 -3.859 2.655 1.00 96.94 114 LEU A C 1
ATOM 907 O O . LEU A 1 114 ? -10.523 -4.311 1.764 1.00 96.94 114 LEU A O 1
ATOM 911 N N . LEU A 1 115 ? -11.716 -4.621 3.642 1.00 95.31 115 LEU A N 1
ATOM 912 C CA . LEU A 1 115 ? -11.333 -6.027 3.842 1.00 95.31 115 LEU A CA 1
ATOM 913 C C . LEU A 1 115 ? -11.796 -6.968 2.721 1.00 95.31 115 LEU A C 1
ATOM 915 O O . LEU A 1 115 ? -11.293 -8.080 2.603 1.00 95.31 115 LEU A O 1
ATOM 919 N N . ALA A 1 116 ? -12.756 -6.551 1.895 1.00 93.62 116 ALA A N 1
ATOM 920 C CA . ALA A 1 116 ? -13.251 -7.349 0.772 1.00 93.62 116 ALA A CA 1
ATOM 921 C C . ALA A 1 116 ? -12.341 -7.294 -0.473 1.00 93.62 116 ALA A C 1
ATOM 923 O O . ALA A 1 116 ? -12.683 -7.877 -1.502 1.00 93.62 116 ALA A O 1
ATOM 924 N N . ARG A 1 117 ? -11.233 -6.539 -0.438 1.00 90.62 117 ARG A N 1
ATOM 925 C CA . ARG A 1 117 ? -10.407 -6.218 -1.612 1.00 90.62 117 ARG A CA 1
ATOM 926 C C . ARG A 1 117 ? -8.919 -6.333 -1.290 1.00 90.62 117 ARG A C 1
ATOM 928 O O . ARG A 1 117 ? -8.503 -6.124 -0.160 1.00 90.62 117 ARG A O 1
ATOM 935 N N . ARG A 1 118 ? -8.107 -6.603 -2.319 1.00 86.69 118 ARG A N 1
ATOM 936 C CA . ARG A 1 118 ? -6.631 -6.606 -2.222 1.00 86.69 118 ARG A CA 1
ATOM 937 C C . ARG A 1 118 ? -6.017 -5.203 -2.268 1.00 86.69 118 ARG A C 1
ATOM 939 O O . ARG A 1 118 ? -4.903 -5.004 -1.808 1.00 86.69 118 ARG A O 1
ATOM 946 N N . GLY A 1 119 ? -6.744 -4.242 -2.829 1.00 90.62 119 GLY A N 1
ATOM 947 C CA . GLY A 1 119 ? -6.349 -2.843 -2.929 1.00 90.62 119 GLY A CA 1
ATOM 948 C C . GLY A 1 119 ? -7.589 -1.969 -3.053 1.00 90.62 119 GLY A C 1
ATOM 949 O O . GLY A 1 119 ? -8.599 -2.390 -3.625 1.00 90.62 119 GLY A O 1
ATOM 950 N N . ALA A 1 120 ? -7.540 -0.776 -2.466 1.00 93.88 120 ALA A N 1
ATOM 951 C CA . ALA A 1 120 ? -8.695 0.101 -2.374 1.00 93.88 120 ALA A CA 1
ATOM 952 C C . ALA A 1 120 ? -8.288 1.572 -2.241 1.00 93.88 120 ALA A C 1
ATOM 954 O O . ALA A 1 120 ? -7.275 1.896 -1.625 1.00 93.88 120 ALA A O 1
ATOM 955 N N . VAL A 1 121 ? -9.128 2.461 -2.774 1.00 96.81 121 VAL A N 1
ATOM 956 C CA . VAL A 1 121 ? -9.029 3.911 -2.572 1.00 96.81 121 VAL A CA 1
ATOM 957 C C . VAL A 1 121 ? -10.190 4.342 -1.682 1.00 96.81 121 VAL A C 1
ATOM 959 O O . VAL A 1 121 ? -11.342 4.312 -2.109 1.00 96.81 121 VAL A O 1
ATOM 962 N N . LEU A 1 122 ? -9.895 4.727 -0.438 1.00 95.69 122 LEU A N 1
ATOM 963 C CA . LEU A 1 122 ? -10.896 5.248 0.496 1.00 95.69 122 LEU A CA 1
ATOM 964 C C . LEU A 1 122 ? -11.002 6.772 0.359 1.00 95.69 122 LEU A C 1
ATOM 966 O O . LEU A 1 122 ? -10.228 7.517 0.961 1.00 95.69 122 LEU A O 1
ATOM 970 N N . ALA A 1 123 ? -11.978 7.228 -0.425 1.00 95.31 123 ALA A N 1
ATOM 971 C CA . ALA A 1 123 ? -12.184 8.639 -0.757 1.00 95.31 123 ALA A CA 1
ATOM 972 C C . ALA A 1 123 ? -13.329 9.304 0.037 1.00 95.31 123 ALA A C 1
ATOM 974 O O . ALA A 1 123 ? -14.023 10.176 -0.481 1.00 95.31 123 ALA A O 1
ATOM 975 N N . ASP A 1 124 ? -13.530 8.912 1.299 1.00 95.19 124 ASP A N 1
ATOM 976 C CA . ASP A 1 124 ? -14.500 9.569 2.184 1.00 95.19 124 ASP A CA 1
ATOM 977 C C . ASP A 1 124 ? -14.170 11.062 2.367 1.00 95.19 124 ASP A C 1
ATOM 979 O O . ASP A 1 124 ? -12.998 11.467 2.378 1.00 95.19 124 ASP A O 1
ATOM 983 N N . ALA A 1 125 ? -15.196 11.883 2.605 1.00 95.88 125 ALA A N 1
ATOM 984 C CA . ALA A 1 125 ? -15.041 13.308 2.885 1.00 95.88 125 ALA A CA 1
ATOM 985 C C . ALA A 1 125 ? -14.077 13.597 4.059 1.00 95.88 125 ALA A C 1
ATOM 987 O O . ALA A 1 125 ? -13.758 12.744 4.903 1.00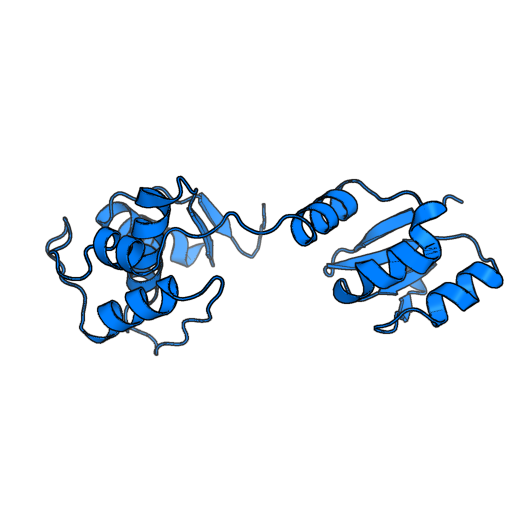 95.88 125 ALA A O 1
ATOM 988 N N . MET A 1 126 ? -13.551 14.824 4.101 1.00 93.31 126 MET A N 1
ATOM 989 C CA . MET A 1 126 ? -12.687 15.272 5.194 1.00 93.31 126 MET A CA 1
ATOM 990 C C . MET A 1 126 ? -13.435 15.195 6.536 1.00 93.31 126 MET A C 1
ATOM 992 O O . MET A 1 126 ? -14.625 15.472 6.603 1.00 93.31 126 MET A O 1
ATOM 996 N N . GLY A 1 127 ? -12.742 14.782 7.602 1.00 93.06 127 GLY A N 1
ATOM 997 C CA . GLY A 1 127 ? -13.328 14.663 8.943 1.00 93.06 127 GLY A CA 1
ATOM 998 C C . GLY A 1 127 ? -14.069 13.351 9.235 1.00 93.06 127 GLY A C 1
ATOM 999 O O . GLY A 1 127 ? -14.349 13.073 10.393 1.00 93.06 127 GLY A O 1
ATOM 1000 N N . LEU A 1 128 ? -14.302 12.477 8.246 1.00 95.69 128 LEU A N 1
ATOM 1001 C CA . LEU A 1 128 ? -15.016 11.203 8.460 1.00 95.69 128 LEU A CA 1
ATOM 1002 C C . LEU A 1 128 ? -14.183 10.087 9.129 1.00 95.69 128 LEU A C 1
ATOM 1004 O O . LEU A 1 128 ? -14.662 8.963 9.286 1.00 95.69 128 LEU A O 1
ATOM 1008 N N . GLY A 1 129 ? -12.952 10.385 9.554 1.00 95.44 129 GLY A N 1
ATOM 1009 C CA . GLY A 1 129 ? -12.097 9.447 10.289 1.00 95.44 129 GLY A CA 1
ATOM 1010 C C . GLY A 1 129 ? -11.481 8.339 9.427 1.00 95.44 129 GLY A C 1
ATOM 1011 O O . GLY A 1 129 ? -11.380 7.203 9.878 1.00 95.44 129 GLY A O 1
ATOM 1012 N N . LYS A 1 130 ? -11.044 8.666 8.201 1.00 97.50 130 LYS A N 1
ATOM 1013 C CA . LYS A 1 130 ? -10.393 7.721 7.269 1.00 97.50 130 LYS A CA 1
ATOM 1014 C C . LYS A 1 130 ? -9.210 6.968 7.884 1.00 97.50 130 LYS A C 1
ATOM 1016 O O . LYS A 1 130 ? -9.074 5.775 7.639 1.00 97.50 130 LYS A O 1
ATOM 1021 N N . THR A 1 131 ? -8.389 7.651 8.686 1.00 97.06 131 THR A N 1
ATOM 1022 C CA . THR A 1 131 ? -7.245 7.055 9.396 1.00 97.06 131 THR A CA 1
ATOM 1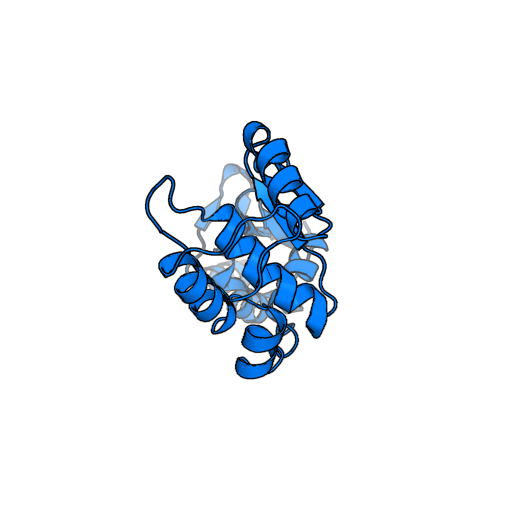023 C C . THR A 1 131 ? -7.693 5.888 10.271 1.00 97.06 131 THR A C 1
ATOM 1025 O O . THR A 1 131 ? -7.180 4.781 10.137 1.00 97.06 131 THR A O 1
ATOM 1028 N N . LEU A 1 132 ? -8.710 6.114 11.110 1.00 96.75 132 LEU A N 1
ATOM 1029 C CA . LEU A 1 132 ? -9.266 5.089 11.987 1.00 96.75 132 LEU A CA 1
ATOM 1030 C C . LEU A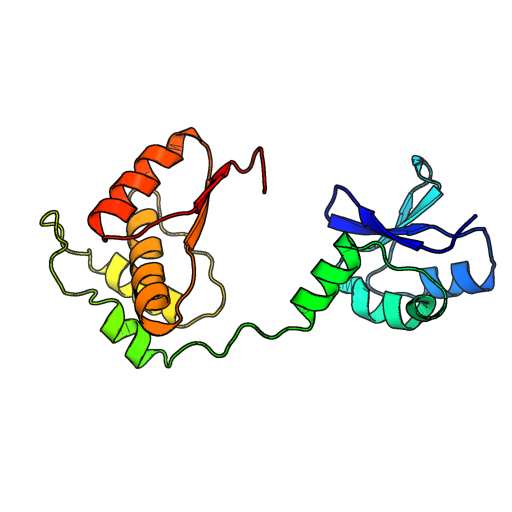 1 132 ? -9.885 3.942 11.177 1.00 96.75 132 LEU A C 1
ATOM 1032 O O . LEU A 1 132 ? -9.605 2.781 11.457 1.00 96.75 132 LEU A O 1
ATOM 1036 N N . THR A 1 133 ? -10.668 4.248 10.135 1.00 97.81 133 THR A N 1
ATOM 1037 C CA . THR A 1 133 ? -11.250 3.233 9.236 1.00 97.81 133 THR A CA 1
ATOM 1038 C C . THR A 1 133 ? -10.173 2.342 8.607 1.00 97.81 133 THR A C 1
ATOM 1040 O O . THR A 1 133 ? -10.315 1.120 8.591 1.00 97.81 133 THR A O 1
ATOM 1043 N N . ALA A 1 134 ? -9.080 2.930 8.114 1.00 97.56 134 ALA A N 1
ATOM 1044 C CA . ALA A 1 134 ? -7.982 2.188 7.503 1.00 97.56 134 ALA A CA 1
ATOM 1045 C C . ALA A 1 134 ? -7.238 1.315 8.525 1.00 97.56 134 ALA A C 1
ATOM 1047 O O . ALA A 1 134 ? -7.019 0.130 8.276 1.00 97.56 134 ALA A O 1
ATOM 1048 N N . LEU A 1 135 ? -6.906 1.864 9.698 1.00 97.25 135 LEU A N 1
ATOM 1049 C CA . LEU A 1 135 ? -6.208 1.119 10.749 1.00 97.25 135 LEU A CA 1
ATOM 1050 C C . LEU A 1 135 ? -7.059 -0.012 11.337 1.00 97.25 135 LEU A C 1
ATOM 1052 O O . LEU A 1 135 ? -6.532 -1.064 11.682 1.00 97.25 135 LEU A O 1
ATOM 1056 N N . MET A 1 136 ? -8.379 0.155 11.391 1.00 97.12 136 MET A N 1
ATOM 1057 C CA . MET A 1 136 ? -9.299 -0.904 11.809 1.00 97.12 136 MET A CA 1
ATOM 1058 C C . MET A 1 136 ? -9.310 -2.093 10.843 1.00 97.12 136 MET A C 1
ATOM 1060 O O . MET A 1 136 ? -9.347 -3.239 11.289 1.00 97.12 136 MET A O 1
ATOM 1064 N N . ALA A 1 137 ? -9.226 -1.843 9.532 1.00 96.56 137 ALA A N 1
ATOM 1065 C CA . ALA A 1 137 ? -9.023 -2.911 8.554 1.00 96.56 137 ALA A CA 1
ATOM 1066 C C . ALA A 1 137 ? -7.623 -3.539 8.699 1.00 96.56 137 ALA A C 1
ATOM 1068 O O . ALA A 1 137 ? -7.491 -4.762 8.721 1.00 96.56 137 ALA A O 1
ATOM 1069 N N . ALA A 1 138 ? -6.584 -2.717 8.887 1.00 95.62 138 ALA A N 1
ATOM 1070 C CA . ALA A 1 138 ? -5.220 -3.200 9.095 1.00 95.62 138 ALA A CA 1
ATOM 1071 C C . ALA A 1 138 ? -5.090 -4.084 10.349 1.00 95.62 138 ALA A C 1
ATOM 1073 O O . ALA A 1 138 ? -4.382 -5.085 10.321 1.00 95.62 138 ALA A O 1
ATOM 1074 N N . ARG A 1 139 ? -5.827 -3.790 11.427 1.00 95.06 139 ARG A N 1
ATOM 1075 C CA . ARG A 1 139 ? -5.846 -4.612 12.646 1.00 95.06 139 ARG A CA 1
ATOM 1076 C C . ARG A 1 139 ? -6.264 -6.056 12.383 1.00 95.06 139 ARG A C 1
ATOM 1078 O O . ARG A 1 139 ? -5.656 -6.971 12.929 1.00 95.06 139 ARG A O 1
ATOM 1085 N N . ALA A 1 140 ? -7.283 -6.265 11.550 1.00 95.06 140 ALA A N 1
ATOM 1086 C CA . ALA A 1 140 ? -7.713 -7.611 11.176 1.00 95.06 140 ALA A CA 1
ATOM 1087 C C . ALA A 1 140 ? -6.624 -8.356 10.393 1.00 95.06 140 ALA A C 1
ATOM 1089 O O . ALA A 1 140 ? -6.389 -9.537 10.634 1.00 95.06 140 ALA A O 1
ATOM 1090 N N . MET A 1 141 ? -5.933 -7.641 9.501 1.00 93.38 141 MET A N 1
ATOM 1091 C CA . MET A 1 141 ? -4.817 -8.177 8.726 1.00 93.38 141 MET A CA 1
ATOM 1092 C C . MET A 1 141 ? -3.645 -8.585 9.624 1.00 93.38 141 MET A C 1
ATOM 1094 O O . MET A 1 141 ? -3.170 -9.707 9.510 1.00 93.38 141 MET A O 1
ATOM 1098 N N . VAL A 1 142 ? -3.236 -7.739 10.576 1.00 93.56 142 VAL A N 1
ATOM 1099 C CA . VAL A 1 142 ? -2.178 -8.079 11.547 1.00 93.56 142 VAL A CA 1
ATOM 1100 C C . VAL A 1 142 ? -2.534 -9.343 12.329 1.00 93.56 142 VAL A C 1
ATOM 1102 O O . VAL A 1 142 ? -1.703 -10.229 12.483 1.00 93.56 142 VAL A O 1
ATOM 1105 N N . ARG A 1 143 ? -3.787 -9.455 12.787 1.00 92.94 143 ARG A N 1
ATOM 1106 C CA . ARG A 1 143 ? -4.246 -10.588 13.604 1.00 92.94 143 ARG A CA 1
ATOM 1107 C C . ARG A 1 143 ? -4.311 -11.916 12.847 1.00 92.94 143 ARG A C 1
ATOM 1109 O O . ARG A 1 143 ? -4.131 -12.951 13.476 1.00 92.94 143 ARG A O 1
ATOM 1116 N N . LEU A 1 144 ? -4.623 -11.902 11.549 1.00 93.81 144 LEU A N 1
ATOM 1117 C CA . LEU A 1 144 ? -4.891 -13.127 10.779 1.00 93.81 144 LEU A CA 1
ATOM 1118 C C . LEU A 1 144 ? -3.868 -13.441 9.681 1.00 93.81 144 LEU A C 1
ATOM 1120 O O . LEU A 1 144 ? -3.903 -14.541 9.137 1.00 93.81 144 LEU A O 1
ATOM 1124 N N . ALA A 1 145 ? -2.997 -12.500 9.327 1.00 86.12 145 ALA A N 1
ATOM 1125 C CA . ALA A 1 145 ? -2.050 -12.641 8.222 1.00 86.12 145 ALA A CA 1
ATOM 1126 C C . ALA A 1 145 ? -0.600 -12.293 8.603 1.00 86.12 145 ALA A C 1
ATOM 1128 O O . ALA A 1 145 ? 0.231 -12.202 7.704 1.00 86.12 145 ALA A O 1
ATOM 1129 N N . ASP A 1 146 ? -0.313 -12.079 9.896 1.00 82.25 146 ASP A N 1
ATOM 1130 C CA . ASP A 1 146 ? 1.025 -11.789 10.443 1.00 82.25 146 ASP A CA 1
ATOM 1131 C C . ASP A 1 146 ? 1.818 -10.770 9.604 1.00 82.25 146 ASP A C 1
ATOM 1133 O O . ASP A 1 146 ? 2.957 -10.977 9.184 1.00 82.25 146 ASP A O 1
ATOM 1137 N N . CYS A 1 147 ? 1.157 -9.663 9.266 1.00 87.94 147 CYS A N 1
ATOM 1138 C CA . CYS A 1 147 ? 1.723 -8.640 8.401 1.00 87.94 147 CYS A CA 1
ATOM 1139 C C . CYS A 1 147 ? 2.174 -7.416 9.201 1.00 87.94 147 CYS A C 1
ATOM 1141 O O . CYS A 1 147 ? 1.507 -6.982 10.140 1.00 87.94 147 CYS A O 1
ATOM 1143 N N . ARG A 1 148 ? 3.258 -6.777 8.756 1.00 92.12 148 ARG A N 1
ATOM 1144 C CA . ARG A 1 148 ? 3.644 -5.441 9.232 1.00 92.12 148 ARG A CA 1
ATOM 1145 C C . ARG A 1 148 ? 2.780 -4.350 8.595 1.00 92.12 148 ARG A C 1
ATOM 1147 O O . ARG A 1 148 ? 2.3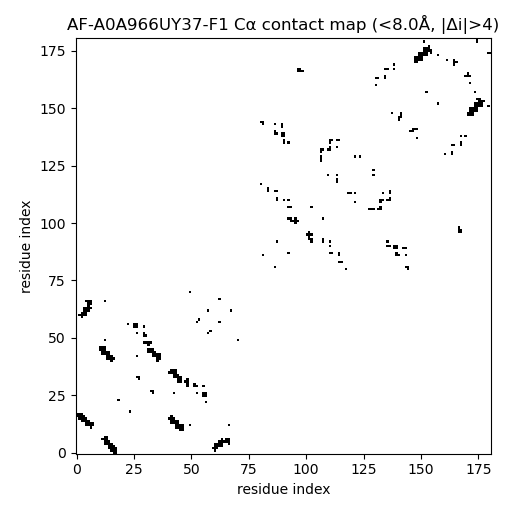94 -4.465 7.432 1.00 92.12 148 ARG A O 1
ATOM 1154 N N . ILE A 1 149 ? 2.522 -3.266 9.331 1.00 95.62 149 ILE A N 1
ATOM 1155 C CA . ILE A 1 149 ? 1.813 -2.091 8.806 1.00 95.62 149 ILE A CA 1
ATOM 1156 C C . ILE A 1 149 ? 2.825 -0.999 8.472 1.00 95.62 149 ILE A C 1
ATOM 1158 O O . ILE A 1 149 ? 3.473 -0.452 9.364 1.00 95.62 149 ILE A O 1
ATOM 1162 N N . VAL A 1 150 ? 2.898 -0.641 7.191 1.00 95.94 150 VAL A N 1
ATOM 1163 C CA . VAL A 1 150 ? 3.688 0.494 6.706 1.00 95.94 150 VAL A CA 1
ATOM 1164 C C . VAL A 1 150 ? 2.744 1.621 6.297 1.00 95.94 150 VAL A C 1
ATOM 1166 O O . VAL A 1 150 ? 1.808 1.408 5.528 1.00 95.94 150 VAL A O 1
ATOM 1169 N N . VAL A 1 151 ? 2.986 2.830 6.801 1.00 96.44 151 VAL A N 1
ATOM 1170 C CA . VAL A 1 151 ? 2.210 4.032 6.482 1.00 96.44 151 VAL A CA 1
ATOM 1171 C C . VAL A 1 151 ? 3.130 5.077 5.868 1.00 96.44 151 VAL A C 1
ATOM 1173 O O . VAL A 1 151 ? 4.076 5.542 6.500 1.00 96.44 151 VAL A O 1
ATOM 1176 N N . ILE A 1 152 ? 2.805 5.498 4.647 1.00 96.25 152 ILE A N 1
ATOM 1177 C CA . ILE A 1 152 ? 3.473 6.609 3.968 1.00 96.25 152 ILE A CA 1
ATOM 1178 C C . ILE A 1 152 ? 2.560 7.831 4.058 1.00 96.25 152 ILE A C 1
ATOM 1180 O O . ILE A 1 152 ? 1.460 7.839 3.507 1.00 96.25 152 ILE A O 1
ATOM 1184 N N . ALA A 1 153 ? 3.002 8.864 4.772 1.00 94.94 153 ALA A N 1
ATOM 1185 C CA . ALA A 1 153 ? 2.213 10.071 5.011 1.00 94.94 153 ALA A CA 1
ATOM 1186 C C . ALA A 1 153 ? 3.111 11.312 5.170 1.00 94.94 153 ALA A C 1
ATOM 1188 O O . ALA A 1 153 ? 4.283 11.174 5.531 1.00 94.94 153 ALA A O 1
ATOM 1189 N N . PRO A 1 154 ? 2.586 12.537 4.959 1.00 95.44 154 PRO A N 1
ATOM 1190 C CA . PRO A 1 154 ? 3.285 13.763 5.340 1.00 95.44 154 PRO A CA 1
ATOM 1191 C C . PRO A 1 154 ? 3.745 13.709 6.803 1.00 95.44 154 PRO A C 1
ATOM 1193 O O . PRO A 1 154 ? 2.971 13.303 7.671 1.00 95.44 154 PRO A O 1
ATOM 1196 N N . VAL A 1 155 ? 4.961 14.190 7.090 1.00 95.25 155 VAL A N 1
ATOM 1197 C CA . VAL A 1 155 ? 5.552 14.172 8.448 1.00 95.25 155 VAL A CA 1
ATOM 1198 C C . VAL A 1 155 ? 4.623 14.800 9.492 1.00 95.25 155 VAL A C 1
ATOM 1200 O O . VAL A 1 155 ? 4.457 14.256 10.579 1.00 95.25 155 VAL A O 1
ATOM 1203 N N . GLY A 1 156 ? 3.933 15.893 9.145 1.00 95.44 156 GLY A N 1
ATOM 1204 C CA . GLY A 1 156 ? 2.982 16.561 10.044 1.00 95.44 156 GLY A CA 1
ATOM 1205 C C . GLY A 1 156 ? 1.795 15.693 10.490 1.00 95.44 156 GLY A C 1
ATOM 1206 O O . GLY A 1 156 ? 1.145 16.014 11.480 1.00 95.44 156 GLY A O 1
ATOM 1207 N N . LEU A 1 157 ? 1.517 14.580 9.802 1.00 95.62 157 LEU A N 1
ATOM 1208 C CA . LEU A 1 157 ? 0.461 13.634 10.169 1.00 95.62 157 LEU A CA 1
ATOM 1209 C C . LEU A 1 157 ? 0.974 12.432 10.971 1.00 95.62 157 LEU A C 1
ATOM 1211 O O . LEU A 1 157 ? 0.154 11.688 11.507 1.00 95.62 157 LEU A O 1
ATOM 1215 N N . HIS A 1 158 ? 2.290 12.228 11.095 1.00 96.62 158 HIS A N 1
ATOM 1216 C CA . HIS A 1 158 ? 2.858 11.043 11.756 1.00 96.62 158 HIS A CA 1
ATOM 1217 C C . HIS A 1 158 ? 2.369 10.903 13.201 1.00 96.62 158 HIS A C 1
ATOM 1219 O O . HIS A 1 158 ? 1.885 9.841 13.580 1.00 96.62 158 HIS A O 1
ATOM 1225 N N . ALA A 1 159 ? 2.368 11.994 13.972 1.00 97.00 159 ALA A N 1
ATOM 1226 C CA . ALA A 1 159 ? 1.861 11.994 15.347 1.00 97.00 159 ALA A CA 1
ATOM 1227 C C . ALA A 1 159 ? 0.357 11.667 15.438 1.00 97.00 159 ALA A C 1
ATOM 1229 O O . ALA A 1 159 ? -0.111 11.113 16.432 1.00 97.00 159 ALA A O 1
ATOM 1230 N N . HIS A 1 160 ? -0.436 12.004 14.415 1.00 96.19 160 HIS A N 1
ATOM 1231 C CA . HIS A 1 160 ? -1.845 11.608 14.364 1.00 96.19 160 HIS A CA 1
ATOM 1232 C C . HIS A 1 160 ? -1.989 10.105 14.089 1.00 96.19 160 HIS A C 1
ATOM 1234 O O . HIS A 1 160 ? -2.710 9.434 14.822 1.00 96.19 160 HIS A O 1
ATOM 1240 N N . TRP A 1 161 ? -1.253 9.569 13.111 1.00 97.50 161 TRP A N 1
ATOM 1241 C CA . TRP A 1 161 ? -1.232 8.132 12.817 1.00 97.50 161 TRP A CA 1
ATOM 1242 C C . TRP A 1 161 ? -0.774 7.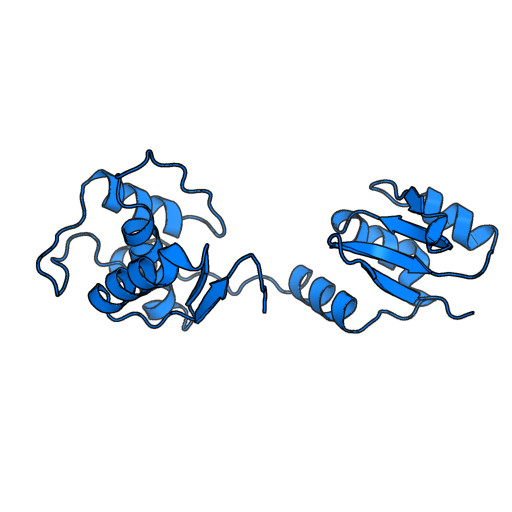292 14.012 1.00 97.50 161 TRP A C 1
ATOM 1244 O O . TRP A 1 161 ? -1.418 6.296 14.328 1.00 97.50 161 TRP A O 1
ATOM 1254 N N . GLN A 1 162 ? 0.284 7.713 14.711 1.00 96.88 162 GLN A N 1
ATOM 1255 C CA . GLN A 1 162 ? 0.777 7.020 15.906 1.00 96.88 162 GLN A CA 1
ATOM 1256 C C . GLN A 1 162 ? -0.269 6.975 17.020 1.00 96.88 162 GLN A C 1
ATOM 1258 O O . GLN A 1 162 ? -0.465 5.923 17.618 1.00 96.88 162 GLN A O 1
ATOM 1263 N N . ARG A 1 163 ? -0.969 8.087 17.282 1.00 95.31 163 ARG A N 1
ATOM 1264 C CA . ARG A 1 163 ? -2.028 8.123 18.304 1.00 95.31 163 ARG A CA 1
ATOM 1265 C C . ARG A 1 163 ? -3.190 7.193 17.967 1.00 95.31 163 ARG A C 1
ATOM 1267 O O . ARG A 1 163 ? -3.629 6.446 18.835 1.00 95.31 163 ARG A O 1
ATOM 1274 N N . GLU A 1 164 ? -3.666 7.212 16.722 1.00 96.31 164 GLU A N 1
ATOM 1275 C CA . GLU A 1 164 ? -4.749 6.316 16.291 1.00 96.31 164 GLU A CA 1
ATOM 1276 C C . GLU A 1 164 ? -4.316 4.842 16.325 1.00 96.31 164 GLU A C 1
ATOM 1278 O O . GLU A 1 164 ? -5.090 3.982 16.733 1.00 96.31 164 GLU A O 1
ATOM 1283 N N . ALA A 1 165 ? -3.069 4.535 15.957 1.00 96.31 165 ALA A N 1
ATOM 1284 C CA . ALA A 1 165 ? -2.541 3.176 16.040 1.00 96.31 165 ALA A CA 1
ATOM 1285 C C . ALA A 1 165 ? -2.362 2.698 17.484 1.00 96.31 165 ALA A C 1
ATOM 1287 O O . ALA A 1 165 ? -2.733 1.568 17.795 1.00 96.31 165 ALA A O 1
ATOM 1288 N N . ALA A 1 166 ? -1.871 3.562 18.377 1.00 94.19 166 ALA A N 1
ATOM 1289 C CA . ALA A 1 166 ? -1.731 3.256 19.796 1.00 94.19 166 ALA A CA 1
ATOM 1290 C C . ALA A 1 166 ? -3.086 2.921 20.437 1.00 94.19 166 ALA A C 1
ATOM 1292 O O . ALA A 1 166 ? -3.185 1.941 21.171 1.00 94.19 166 ALA A O 1
ATOM 1293 N N . ALA A 1 167 ? -4.148 3.657 20.085 1.00 92.00 167 ALA A N 1
ATOM 1294 C CA . ALA A 1 167 ? -5.511 3.358 20.529 1.00 92.00 167 ALA A CA 1
ATOM 1295 C C . ALA A 1 167 ? -6.005 1.966 20.088 1.00 92.00 167 ALA A C 1
ATOM 1297 O O . ALA A 1 167 ? -6.904 1.400 20.704 1.00 92.00 167 ALA A O 1
ATOM 1298 N N . LEU A 1 168 ? -5.417 1.402 19.031 1.00 93.75 168 LEU A N 1
ATOM 1299 C CA . LEU A 1 168 ? -5.742 0.079 18.499 1.00 93.75 168 LEU A CA 1
ATOM 1300 C C . LEU A 1 168 ? -4.725 -1.004 18.884 1.00 93.75 168 LEU A C 1
ATOM 1302 O O . LEU A 1 168 ? -4.896 -2.150 18.464 1.00 93.75 168 LEU A O 1
ATOM 1306 N N . GLY A 1 169 ? -3.687 -0.660 19.654 1.00 92.75 169 GLY A N 1
ATOM 1307 C CA . GLY A 1 169 ? -2.589 -1.567 19.993 1.00 92.75 169 GLY A CA 1
ATOM 1308 C C . GLY A 1 169 ? -1.748 -1.983 18.782 1.00 92.75 169 GLY A C 1
ATOM 1309 O O . GLY A 1 169 ? -1.229 -3.094 18.752 1.00 92.75 169 GLY A O 1
ATOM 1310 N N . LEU A 1 170 ? -1.654 -1.128 17.761 1.00 94.88 170 LEU A N 1
ATOM 1311 C CA . LEU A 1 170 ? -0.919 -1.401 16.528 1.00 94.88 170 LEU A CA 1
ATOM 1312 C C . LEU A 1 170 ? 0.453 -0.724 16.529 1.00 94.88 170 LEU A C 1
ATOM 1314 O O . LEU A 1 170 ? 0.589 0.438 16.913 1.00 94.88 170 LEU A O 1
ATOM 1318 N N . SER A 1 171 ? 1.453 -1.429 16.004 1.00 95.19 171 SER A N 1
ATOM 1319 C CA . SER A 1 171 ? 2.768 -0.868 15.688 1.00 95.19 171 SER A CA 1
ATOM 1320 C C . SER A 1 171 ? 2.832 -0.494 14.208 1.00 95.19 171 SER A C 1
ATOM 1322 O O . SER A 1 171 ? 2.503 -1.308 13.345 1.00 95.19 171 SER A O 1
ATOM 1324 N N . LEU A 1 172 ? 3.244 0.743 13.918 1.00 96.56 172 LEU A N 1
ATOM 1325 C CA . LEU A 1 172 ? 3.375 1.258 12.555 1.00 96.56 172 LEU A CA 1
ATOM 1326 C C . LEU A 1 172 ? 4.838 1.522 12.205 1.00 96.56 172 LEU A C 1
ATOM 1328 O O . LEU A 1 172 ? 5.563 2.136 12.986 1.00 96.56 172 LEU A O 1
ATOM 1332 N N . GLU A 1 173 ? 5.221 1.170 10.983 1.00 96.38 173 GLU A N 1
ATOM 1333 C CA . GLU A 1 173 ? 6.406 1.697 10.313 1.00 96.38 173 GLU A CA 1
ATOM 1334 C C . GLU A 1 173 ? 5.990 2.947 9.516 1.00 96.38 173 GLU A C 1
ATOM 1336 O O . GLU A 1 173 ? 5.186 2.861 8.586 1.00 96.38 173 GLU A O 1
ATOM 1341 N N . LEU A 1 174 ? 6.470 4.128 9.914 1.00 95.56 174 LEU A N 1
ATOM 1342 C CA . LEU A 1 174 ? 6.057 5.411 9.332 1.00 95.56 174 LEU A CA 1
ATOM 1343 C C . LEU A 1 174 ? 7.149 5.998 8.445 1.00 95.56 174 LEU A C 1
ATOM 1345 O O . LEU A 1 174 ? 8.252 6.271 8.910 1.00 95.56 174 LEU A O 1
ATOM 1349 N N . HIS A 1 175 ? 6.791 6.290 7.198 1.00 95.88 175 HIS A N 1
ATOM 1350 C CA . HIS A 1 175 ? 7.670 6.933 6.227 1.00 95.88 175 HIS A CA 1
ATOM 1351 C C . HIS A 1 175 ? 7.073 8.238 5.718 1.00 95.88 175 HIS A C 1
ATOM 1353 O O . HIS A 1 175 ? 5.856 8.401 5.585 1.00 95.88 175 HIS A O 1
ATOM 1359 N N . SER A 1 176 ? 7.946 9.198 5.428 1.00 93.06 176 SER A N 1
ATOM 1360 C CA . SER A 1 176 ? 7.547 10.422 4.738 1.00 93.06 176 SER A CA 1
ATOM 1361 C C . SER A 1 176 ? 7.521 10.166 3.243 1.00 93.06 176 SER A C 1
ATOM 1363 O O . SER A 1 176 ? 8.475 9.632 2.694 1.00 93.06 176 SER A O 1
ATOM 1365 N N . TRP A 1 177 ? 6.510 10.665 2.539 1.00 86.25 177 TRP A N 1
ATOM 1366 C CA . TRP A 1 177 ? 6.526 10.657 1.071 1.00 86.25 177 TRP A CA 1
ATOM 1367 C C . TRP A 1 177 ? 7.716 11.420 0.450 1.00 86.25 177 TRP A C 1
ATOM 1369 O O . TRP A 1 177 ? 8.015 11.245 -0.723 1.00 86.25 177 TRP A O 1
ATOM 1379 N N . ALA A 1 178 ? 8.412 12.252 1.236 1.00 85.06 178 ALA A N 1
ATOM 1380 C CA . ALA A 1 178 ? 9.585 13.013 0.814 1.00 85.06 178 ALA A CA 1
ATOM 1381 C C . ALA A 1 178 ? 10.881 12.206 0.975 1.00 85.06 178 ALA A C 1
ATOM 1383 O O . ALA A 1 178 ? 11.929 12.615 0.485 1.00 85.06 178 ALA A O 1
ATOM 1384 N N . LYS A 1 179 ? 10.813 11.080 1.691 1.00 79.81 179 LYS A N 1
ATOM 1385 C CA . LYS A 1 179 ? 11.909 10.146 1.911 1.00 79.81 179 LYS A CA 1
ATOM 1386 C C . LYS A 1 179 ? 11.310 8.747 2.014 1.00 79.81 179 LYS A C 1
ATOM 1388 O O . LYS A 1 179 ? 11.038 8.266 3.114 1.00 79.81 179 LYS A O 1
ATOM 1393 N N . LEU A 1 180 ? 11.034 8.169 0.849 1.00 73.88 180 LEU A N 1
ATOM 1394 C CA . LEU A 1 180 ? 10.619 6.776 0.748 1.00 73.88 180 LEU A CA 1
ATOM 1395 C C . LEU A 1 180 ? 11.776 5.869 1.216 1.00 73.88 180 LEU A C 1
ATOM 1397 O O . LEU A 1 180 ? 12.933 6.276 1.057 1.00 73.88 180 LEU A O 1
ATOM 1401 N N . PRO A 1 181 ? 11.464 4.726 1.852 1.00 63.72 181 PRO A N 1
ATOM 1402 C CA . PRO A 1 181 ? 12.464 3.752 2.283 1.00 63.72 181 PRO A CA 1
ATOM 1403 C C . PRO A 1 181 ? 13.279 3.195 1.115 1.00 63.72 181 PRO A C 1
ATOM 1405 O O . PRO A 1 181 ? 12.742 3.155 -0.017 1.00 63.72 181 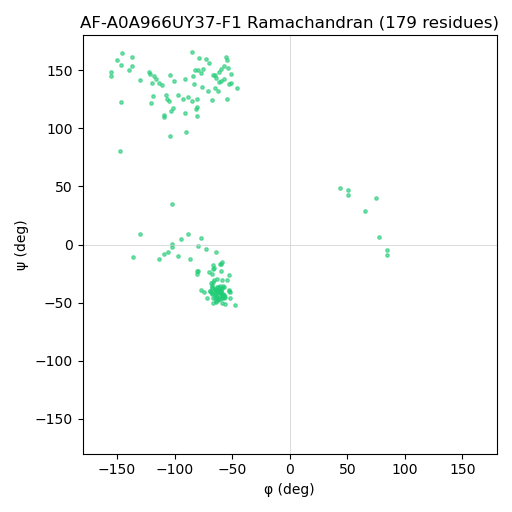PRO A O 1
#

Foldseek 3Di:
DAFAWEQDPVRWIKTDDDDDPQLVVLLCVQPPHWDQDVVVRTITHHPVSVVSCCVSCVVRYYYDPVNVVVVVVVVDPDPDQDDLVQLLVQLPQQDQFPVRDHQDPVLNVLLSVCSVDPDDDDPDDPPNCVLLSVVSSVRSCCVRPVDAAEDEDAPVCVVVSVVSCVSVVHDYHYHYPVDDD